Protein AF-A0A535PER2-F1 (afdb_monomer_lite)

Foldseek 3Di:
DQDDDDPQCLFQRPRHWQFWQDWADDDDDDPPDDDDIDTDGDWAWAFELLFIFIKQWAEKLDPVCCLQNSYHHDVVLLVPPQALNQPHDVDQEWAKEFECDFDEDLPDPFDAHDVRLVPQQPSVHGNYPVPVSNVVSSVSVSHRRIYTHADCDPPDPVRVVRDHLKYFYWYKYFDPVCVVVVVRGHDRYPQVVLQCLVVPLVGIAHPPSHRTGGDSMITRMGTPTGDDDDNDHHPDDHDPPSDVVDD

Secondary structure (DSSP, 8-state):
---S-S---TTT-SSS-TTEEEEEPPPPPPTT--PPPEEEE--EEEEETTEEEEEEEEEESSHHHHHHTT-EE-TTGGGSS-TT-TT-TT---EEEEEESS-B--TT-TTB-SHHHHHHHS-TTS---TT-HHHHHHHHTT-S---EES----SS-TTHHHH--SEEEEEEEEE-HHHHHTT--PPP--HHHHHHHHHH-TTTEESGGGPPSEEEEEEEEEEEEEESSS---S-SSPPPTT-SSS--

Radius of gyration: 18.85 Å; chains: 1; bounding box: 46×44×58 Å

pLDDT: mean 90.07, std 9.08, range [38.28, 98.56]

Structure (mmCIF, N/CA/C/O backbone):
data_AF-A0A535PER2-F1
#
_entry.id   AF-A0A535PER2-F1
#
loop_
_atom_site.group_PDB
_atom_site.id
_atom_site.type_symbol
_atom_site.label_atom_id
_atom_site.label_alt_id
_atom_site.label_comp_id
_atom_site.label_asym_id
_atom_site.label_entity_id
_atom_site.label_seq_id
_atom_site.pdbx_PDB_ins_code
_atom_site.Cartn_x
_atom_site.Cartn_y
_atom_site.Cartn_z
_atom_site.occupancy
_atom_site.B_iso_or_equiv
_atom_site.auth_seq_id
_atom_site.auth_comp_id
_atom_site.auth_asym_id
_atom_site.auth_atom_id
_atom_site.pdbx_PDB_model_num
ATOM 1 N N . MET A 1 1 ? 22.269 1.961 -6.326 1.00 39.50 1 MET A N 1
ATOM 2 C CA . MET A 1 1 ? 22.436 2.527 -7.684 1.00 39.50 1 MET A CA 1
ATOM 3 C C . MET A 1 1 ? 23.187 1.499 -8.520 1.00 39.50 1 MET A C 1
ATOM 5 O O . MET A 1 1 ? 24.390 1.364 -8.340 1.00 39.50 1 MET A O 1
ATOM 9 N N . ALA A 1 2 ? 22.483 0.708 -9.334 1.00 38.28 2 ALA A N 1
ATOM 10 C CA . ALA A 1 2 ? 23.099 -0.288 -10.211 1.00 38.28 2 ALA A CA 1
ATOM 11 C C . ALA A 1 2 ? 23.784 0.428 -11.384 1.00 38.28 2 ALA A C 1
ATOM 13 O O . ALA A 1 2 ? 23.147 1.208 -12.085 1.00 38.28 2 ALA A O 1
ATOM 14 N N . THR A 1 3 ? 25.086 0.215 -11.565 1.00 40.84 3 THR A N 1
ATOM 15 C CA . THR A 1 3 ? 25.921 0.984 -12.504 1.00 40.84 3 THR A CA 1
ATOM 16 C C . THR A 1 3 ? 26.233 0.264 -13.826 1.00 40.84 3 THR A C 1
ATOM 18 O O . THR A 1 3 ? 27.069 0.773 -14.561 1.00 40.84 3 THR A O 1
ATOM 21 N N . GLY A 1 4 ? 25.580 -0.869 -14.147 1.00 49.84 4 GLY A N 1
ATOM 22 C CA . GLY A 1 4 ? 25.902 -1.731 -15.316 1.00 49.84 4 GLY A CA 1
ATOM 23 C C . GLY A 1 4 ? 27.304 -2.363 -15.192 1.00 49.84 4 GLY A C 1
ATOM 24 O O . GLY A 1 4 ? 28.194 -1.784 -14.582 1.00 49.84 4 GLY A O 1
ATOM 25 N N . ASP A 1 5 ? 27.643 -3.586 -15.593 1.00 56.28 5 ASP A N 1
ATOM 26 C CA . ASP A 1 5 ? 27.047 -4.651 -16.405 1.00 56.28 5 ASP A CA 1
ATOM 27 C C . ASP A 1 5 ? 27.169 -5.993 -15.639 1.00 56.28 5 ASP A C 1
ATOM 29 O O . ASP A 1 5 ? 27.701 -6.987 -16.136 1.00 56.28 5 ASP A O 1
ATOM 33 N N . GLY A 1 6 ? 26.821 -6.003 -14.349 1.00 60.50 6 GLY A N 1
ATOM 34 C CA . GLY A 1 6 ? 26.967 -7.191 -13.499 1.00 60.50 6 GLY A CA 1
ATOM 35 C C . GLY A 1 6 ? 25.847 -8.205 -13.733 1.00 60.50 6 GLY A C 1
ATOM 36 O O . GLY A 1 6 ? 24.804 -7.833 -14.274 1.00 60.50 6 GLY A O 1
ATOM 37 N N . PRO A 1 7 ? 25.988 -9.470 -13.292 1.00 79.25 7 PRO A N 1
ATOM 38 C CA . PRO A 1 7 ? 24.803 -10.302 -13.158 1.00 79.25 7 PRO A CA 1
ATOM 39 C C . PRO A 1 7 ? 23.844 -9.578 -12.202 1.00 79.25 7 PRO A C 1
ATOM 41 O O . PRO A 1 7 ? 24.166 -9.344 -11.034 1.00 79.25 7 PRO A O 1
ATOM 44 N N . PHE A 1 8 ? 22.709 -9.138 -12.741 1.00 86.38 8 PHE A N 1
ATOM 45 C CA . PHE A 1 8 ? 21.638 -8.551 -11.954 1.00 86.38 8 PHE A CA 1
ATOM 46 C C . PHE A 1 8 ? 21.094 -9.625 -11.021 1.00 86.38 8 PHE A C 1
ATOM 48 O O . PHE A 1 8 ? 20.662 -10.689 -11.471 1.00 86.38 8 PHE A O 1
ATOM 55 N N . ASP A 1 9 ? 21.137 -9.357 -9.724 1.00 88.00 9 ASP A N 1
ATOM 56 C CA . ASP A 1 9 ? 20.624 -10.268 -8.719 1.00 88.00 9 ASP A CA 1
ATOM 57 C C . ASP A 1 9 ? 19.136 -10.010 -8.487 1.00 88.00 9 ASP A C 1
ATOM 59 O O . ASP A 1 9 ? 18.739 -9.364 -7.529 1.00 88.00 9 ASP A O 1
ATOM 63 N N . ILE A 1 10 ? 18.313 -10.553 -9.377 1.00 88.56 10 ILE A N 1
ATOM 64 C CA . ILE A 1 10 ? 16.843 -10.532 -9.282 1.00 88.56 10 ILE A CA 1
ATOM 65 C C . ILE A 1 10 ? 16.284 -11.620 -8.348 1.00 88.56 10 ILE A C 1
ATOM 67 O O . ILE A 1 10 ? 15.075 -11.852 -8.319 1.00 88.56 10 ILE A O 1
ATOM 71 N N . THR A 1 11 ? 17.161 -12.367 -7.663 1.00 88.12 11 THR A N 1
ATOM 72 C CA . THR A 1 11 ? 16.748 -13.431 -6.738 1.00 88.12 11 THR A CA 1
ATOM 73 C C . THR A 1 11 ? 16.797 -12.947 -5.305 1.00 88.12 11 THR A C 1
ATOM 75 O O . THR A 1 11 ? 15.800 -13.102 -4.622 1.00 88.12 11 THR A O 1
ATOM 78 N N . THR A 1 12 ? 17.921 -12.370 -4.874 1.00 87.69 12 THR A N 1
ATOM 79 C CA . THR A 1 12 ? 18.107 -11.859 -3.506 1.00 87.69 12 THR A CA 1
ATOM 80 C C . THR A 1 12 ? 18.232 -10.335 -3.443 1.00 87.69 12 THR A C 1
ATOM 82 O O . THR A 1 12 ? 18.556 -9.785 -2.394 1.00 87.69 12 THR A O 1
ATOM 85 N N . HIS A 1 13 ? 18.013 -9.655 -4.576 1.00 87.44 13 HIS A N 1
ATOM 86 C CA . HIS A 1 13 ? 17.954 -8.193 -4.720 1.00 87.44 13 HIS A CA 1
ATOM 87 C C . HIS A 1 13 ? 19.152 -7.440 -4.133 1.00 87.44 13 HIS A C 1
ATOM 89 O O . HIS A 1 13 ? 19.055 -6.272 -3.771 1.00 87.44 13 HIS A O 1
ATOM 95 N N . THR A 1 14 ? 20.338 -8.055 -4.100 1.00 86.50 14 THR A N 1
ATOM 96 C CA . THR A 1 14 ? 21.531 -7.416 -3.513 1.00 86.50 14 THR A CA 1
ATOM 97 C C . THR A 1 14 ? 22.002 -6.187 -4.292 1.00 86.50 14 THR A C 1
ATOM 99 O O . THR A 1 14 ? 22.686 -5.321 -3.738 1.00 86.50 14 THR A O 1
ATOM 102 N N . ASN A 1 15 ? 21.668 -6.102 -5.584 1.00 85.88 15 ASN A N 1
ATOM 103 C CA . ASN A 1 15 ? 22.060 -5.000 -6.463 1.00 85.88 15 ASN A CA 1
ATOM 104 C C . ASN A 1 15 ? 20.950 -4.518 -7.421 1.00 85.88 15 ASN A C 1
ATOM 106 O O . ASN A 1 15 ? 21.232 -3.706 -8.306 1.00 85.88 15 ASN A O 1
ATOM 110 N N . THR A 1 16 ? 19.708 -4.965 -7.238 1.00 88.75 16 THR A N 1
ATOM 111 C CA . THR A 1 16 ? 18.518 -4.520 -7.987 1.00 88.75 16 THR A CA 1
ATOM 112 C C . THR A 1 16 ? 17.462 -3.983 -7.023 1.00 88.75 16 THR A C 1
ATOM 114 O O . THR A 1 16 ? 17.573 -4.192 -5.824 1.00 88.75 16 THR A O 1
ATOM 117 N N . GLY A 1 17 ? 16.433 -3.295 -7.524 1.00 88.94 17 GLY A N 1
ATOM 118 C CA . GLY A 1 17 ? 15.300 -2.915 -6.673 1.00 88.94 17 GLY A CA 1
ATOM 119 C C . GLY A 1 17 ? 14.525 -4.145 -6.191 1.00 88.94 17 GLY A C 1
ATOM 120 O O . GLY A 1 17 ? 14.387 -5.110 -6.941 1.00 88.94 17 GLY A O 1
ATOM 121 N N . ASP A 1 18 ? 13.982 -4.086 -4.979 1.00 89.00 18 ASP A N 1
ATOM 122 C CA . ASP A 1 18 ? 13.384 -5.229 -4.261 1.00 89.00 18 ASP A CA 1
ATOM 123 C C . ASP A 1 18 ? 12.097 -5.788 -4.902 1.00 89.00 18 ASP A C 1
ATOM 125 O O . ASP A 1 18 ? 11.648 -6.889 -4.585 1.00 89.00 18 ASP A O 1
ATOM 129 N N . ARG A 1 19 ? 11.498 -5.043 -5.841 1.00 91.25 19 ARG A N 1
ATOM 130 C CA . ARG A 1 19 ? 10.337 -5.483 -6.638 1.00 91.25 19 ARG A CA 1
ATOM 131 C C . ARG A 1 19 ? 10.682 -5.902 -8.061 1.00 91.25 19 ARG A C 1
ATOM 133 O O . ARG A 1 19 ? 9.772 -6.201 -8.835 1.00 91.25 19 ARG A O 1
ATOM 140 N N . VAL A 1 20 ? 11.958 -5.893 -8.437 1.00 92.44 20 VAL A N 1
ATOM 141 C CA . VAL A 1 20 ? 12.391 -6.279 -9.782 1.00 92.44 20 VAL A CA 1
ATOM 142 C C . VAL A 1 20 ? 12.450 -7.800 -9.872 1.00 92.44 20 VAL A C 1
ATOM 144 O O . VAL A 1 20 ? 13.245 -8.443 -9.193 1.00 92.44 20 VAL A O 1
ATOM 147 N N . LEU A 1 21 ? 11.622 -8.374 -10.742 1.00 92.81 21 LEU A N 1
ATOM 148 C CA . LEU A 1 21 ? 11.586 -9.815 -11.006 1.00 92.81 21 LEU A CA 1
ATOM 149 C C . LEU A 1 21 ? 12.450 -10.219 -12.207 1.00 92.81 21 LEU A C 1
ATOM 151 O O . LEU A 1 21 ? 12.742 -11.399 -12.378 1.00 92.81 21 LEU A O 1
ATOM 155 N N . GLY A 1 22 ? 12.830 -9.257 -13.050 1.00 92.56 22 GLY A N 1
ATOM 156 C CA . GLY A 1 22 ? 13.518 -9.490 -14.316 1.00 92.56 22 GLY A CA 1
ATOM 157 C C . GLY A 1 22 ? 14.020 -8.189 -14.934 1.00 92.56 22 GLY A C 1
ATOM 158 O O . GLY A 1 22 ? 13.382 -7.145 -14.798 1.00 92.56 22 GLY A O 1
ATOM 159 N N . ILE A 1 23 ? 15.170 -8.247 -15.608 1.00 91.81 23 ILE A N 1
ATOM 160 C CA . ILE A 1 23 ? 15.762 -7.121 -16.339 1.00 91.81 23 ILE A CA 1
ATOM 161 C C . ILE A 1 23 ? 16.143 -7.603 -17.735 1.00 91.81 23 ILE A C 1
ATOM 163 O O . ILE A 1 23 ? 16.909 -8.555 -17.886 1.00 91.81 23 ILE A O 1
ATOM 167 N N . HIS A 1 24 ? 15.630 -6.916 -18.752 1.00 91.00 24 HIS A N 1
ATOM 168 C CA . HIS A 1 24 ? 15.760 -7.293 -20.154 1.00 91.00 24 HIS A CA 1
ATOM 169 C C . HIS A 1 24 ? 16.422 -6.153 -20.910 1.00 91.00 24 HIS A C 1
ATOM 171 O O . HIS A 1 24 ? 15.778 -5.168 -21.268 1.00 91.00 24 HIS A O 1
ATOM 177 N N . ILE A 1 25 ? 17.732 -6.272 -21.117 1.00 88.56 25 ILE A N 1
ATOM 178 C CA . ILE A 1 25 ? 18.529 -5.245 -21.787 1.00 88.56 25 ILE A CA 1
ATOM 179 C C . ILE A 1 25 ? 18.514 -5.485 -23.293 1.00 88.56 25 ILE A C 1
ATOM 181 O O . ILE A 1 25 ? 18.879 -6.562 -23.771 1.00 88.56 25 ILE A O 1
ATOM 185 N N . ALA A 1 26 ? 18.097 -4.468 -24.041 1.00 90.19 26 ALA A N 1
ATOM 186 C CA . ALA A 1 26 ? 18.156 -4.486 -25.490 1.00 90.19 26 ALA A CA 1
ATOM 187 C C . ALA A 1 26 ? 19.605 -4.606 -25.992 1.00 90.19 26 ALA A C 1
ATOM 189 O O . ALA A 1 26 ? 20.532 -4.067 -25.380 1.00 90.19 26 ALA A O 1
ATOM 190 N N . PRO A 1 27 ? 19.824 -5.258 -27.146 1.00 89.94 27 PRO A N 1
ATOM 191 C CA . PRO A 1 27 ? 21.125 -5.225 -27.796 1.00 89.94 27 PRO A CA 1
ATOM 192 C C . PRO A 1 27 ? 21.460 -3.798 -28.275 1.00 89.94 27 PRO A C 1
ATOM 194 O O . PRO A 1 27 ? 20.585 -2.925 -28.309 1.00 89.94 27 PRO A O 1
ATOM 197 N N . PRO A 1 28 ? 22.715 -3.544 -28.698 1.00 92.44 28 PRO A N 1
ATOM 198 C CA . PRO A 1 28 ? 23.105 -2.260 -29.267 1.00 92.44 28 PRO A CA 1
ATOM 199 C C . PRO A 1 28 ? 22.132 -1.795 -30.354 1.00 92.44 28 PRO A C 1
ATOM 201 O O . PRO A 1 28 ? 21.802 -2.542 -31.278 1.00 92.44 28 PRO A O 1
ATOM 204 N N . SER A 1 29 ? 21.669 -0.552 -30.235 1.00 95.25 29 SER A N 1
ATOM 205 C CA . SER A 1 29 ? 20.681 -0.008 -31.163 1.00 95.25 29 SER A CA 1
ATOM 206 C C . SER A 1 29 ? 21.317 0.353 -32.514 1.00 95.25 29 SER A C 1
ATOM 208 O O . SER A 1 29 ? 22.442 0.864 -32.544 1.00 95.25 29 SER A O 1
ATOM 210 N N . PRO A 1 30 ? 20.620 0.131 -33.645 1.00 94.94 30 PRO A N 1
ATOM 211 C CA . PRO A 1 30 ? 21.053 0.647 -34.941 1.00 94.94 30 PRO A CA 1
ATOM 212 C C . PRO A 1 30 ? 21.162 2.184 -34.942 1.00 94.94 30 PRO A C 1
ATOM 214 O O . PRO A 1 30 ? 20.452 2.850 -34.185 1.00 94.94 30 PRO A O 1
ATOM 217 N N . PRO A 1 31 ? 21.986 2.785 -35.823 1.00 95.88 31 PRO A N 1
ATOM 218 C CA . PRO A 1 31 ? 22.075 4.239 -35.939 1.00 95.88 31 PRO A CA 1
ATOM 219 C C . PRO A 1 31 ? 20.706 4.896 -36.173 1.00 95.88 31 PRO A C 1
ATOM 221 O O . PRO A 1 31 ? 19.979 4.525 -37.094 1.00 95.88 31 PRO A O 1
ATOM 224 N N . GLY A 1 32 ? 20.371 5.890 -35.346 1.00 94.38 32 GLY A N 1
ATOM 225 C CA . GLY A 1 32 ? 19.107 6.631 -35.429 1.00 94.38 32 GLY A CA 1
ATOM 226 C C . GLY A 1 32 ? 17.886 5.911 -34.842 1.00 94.38 32 GLY A C 1
ATOM 227 O O . GLY A 1 32 ? 16.772 6.390 -35.036 1.00 94.38 32 GLY A O 1
ATOM 228 N N . GLN A 1 33 ? 18.073 4.786 -34.146 1.00 94.44 33 GLN A N 1
ATOM 229 C CA . GLN A 1 33 ? 17.009 4.037 -33.472 1.00 94.44 33 GLN A CA 1
ATOM 230 C C . GLN A 1 33 ? 17.355 3.816 -31.995 1.00 94.44 33 GLN A C 1
ATOM 232 O O . GLN A 1 33 ? 18.527 3.831 -31.621 1.00 94.44 33 GLN A O 1
ATOM 237 N N . PHE A 1 34 ? 16.331 3.566 -31.180 1.00 91.62 34 PHE A N 1
ATOM 238 C CA . PHE A 1 34 ? 16.468 3.036 -29.826 1.00 91.62 34 PHE A CA 1
ATOM 239 C C . PHE A 1 34 ? 15.725 1.702 -29.761 1.00 91.62 34 PHE A C 1
ATOM 241 O O . PHE A 1 34 ? 14.557 1.620 -30.137 1.00 91.62 34 PHE A O 1
ATOM 248 N N . LEU A 1 35 ? 16.422 0.648 -29.344 1.00 94.00 35 LEU A N 1
ATOM 249 C CA . LEU A 1 35 ? 15.804 -0.610 -28.945 1.00 94.00 35 LEU A CA 1
ATOM 250 C C . LEU A 1 35 ? 15.499 -0.540 -27.450 1.00 94.00 35 LEU A C 1
ATOM 252 O O . LEU A 1 35 ? 16.346 -0.130 -26.656 1.00 94.00 35 LEU A O 1
ATOM 256 N N . GLU A 1 36 ? 14.290 -0.944 -27.080 1.00 92.12 36 GLU A N 1
ATOM 257 C CA . GLU A 1 36 ? 13.794 -0.783 -25.716 1.00 92.12 36 GLU A CA 1
ATOM 258 C C . GLU A 1 36 ? 14.297 -1.890 -24.792 1.00 92.12 36 GLU A C 1
ATOM 260 O O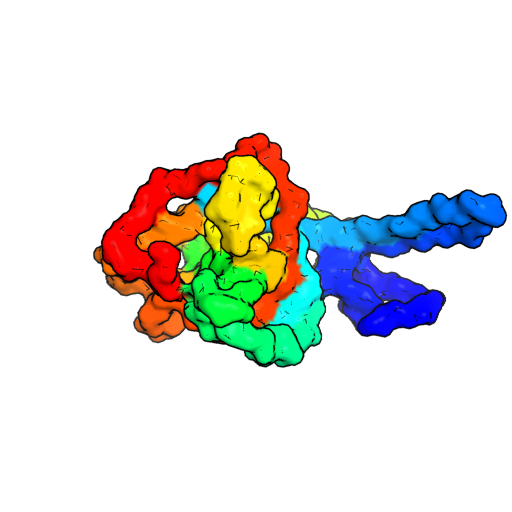 . GLU A 1 36 ? 14.189 -3.081 -25.095 1.00 92.12 36 GLU A O 1
ATOM 265 N N . SER A 1 37 ? 14.809 -1.481 -23.636 1.00 92.12 37 SER A N 1
ATOM 266 C CA . SER A 1 37 ? 15.019 -2.369 -22.493 1.00 92.12 37 SER A CA 1
ATOM 267 C C . SER A 1 37 ? 13.809 -2.283 -21.570 1.00 92.12 37 SER A C 1
ATOM 269 O O . SER A 1 37 ? 13.160 -1.242 -21.496 1.00 92.12 37 SER A O 1
ATOM 271 N N . TRP A 1 38 ? 13.504 -3.353 -20.847 1.00 92.62 38 TRP A N 1
ATOM 272 C CA . TRP A 1 38 ? 12.340 -3.390 -19.964 1.00 92.62 38 TRP A CA 1
ATOM 273 C C . TRP A 1 38 ? 12.608 -4.222 -18.710 1.00 92.62 38 TRP A C 1
ATOM 275 O O . TRP A 1 38 ? 13.606 -4.939 -18.615 1.00 92.62 38 TRP A O 1
ATOM 285 N N . VAL A 1 39 ? 11.729 -4.085 -17.720 1.00 93.31 39 VAL A N 1
ATOM 286 C CA . VAL A 1 39 ? 11.827 -4.772 -16.429 1.00 93.31 39 VAL A CA 1
ATOM 287 C C . VAL A 1 39 ? 10.501 -5.431 -16.074 1.00 93.31 39 VAL A C 1
ATOM 289 O O . VAL A 1 39 ? 9.437 -4.879 -16.355 1.00 93.31 39 VAL A O 1
ATOM 292 N N . ASP A 1 40 ? 10.575 -6.594 -15.434 1.00 93.56 40 ASP A N 1
ATOM 293 C CA . ASP A 1 40 ? 9.432 -7.213 -14.767 1.00 93.56 40 ASP A CA 1
ATOM 294 C C . ASP A 1 40 ? 9.332 -6.653 -13.348 1.00 93.56 40 ASP A C 1
ATOM 296 O O . ASP A 1 40 ? 10.304 -6.700 -12.590 1.00 93.56 40 ASP A O 1
ATOM 300 N N . LEU A 1 41 ? 8.160 -6.140 -12.974 1.00 93.38 41 LEU A N 1
ATOM 301 C CA . LEU A 1 41 ? 7.918 -5.549 -11.659 1.00 93.38 41 LEU A CA 1
ATOM 302 C C . LEU A 1 41 ? 6.811 -6.294 -10.917 1.00 93.38 41 LEU A C 1
ATOM 304 O O . LEU A 1 41 ? 5.742 -6.565 -11.467 1.00 93.38 41 LEU A O 1
ATOM 308 N N . LEU A 1 42 ? 7.052 -6.570 -9.638 1.00 92.25 42 LEU A N 1
ATOM 309 C CA . LEU A 1 42 ? 6.044 -7.090 -8.728 1.00 92.25 42 LEU A CA 1
ATOM 310 C C . LEU A 1 42 ? 5.172 -5.948 -8.197 1.00 92.25 42 LEU A C 1
ATOM 312 O O . LEU A 1 42 ? 5.583 -5.208 -7.304 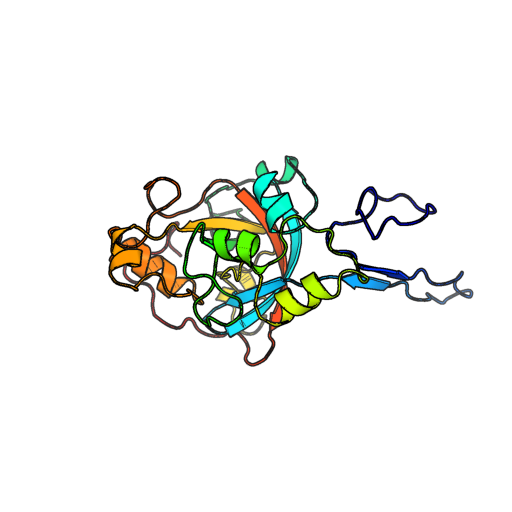1.00 92.25 42 LEU A O 1
ATOM 316 N N . LEU A 1 43 ? 3.955 -5.823 -8.721 1.00 93.25 43 LEU A N 1
ATOM 317 C CA . LEU A 1 43 ? 2.990 -4.821 -8.265 1.00 93.25 43 LEU A CA 1
ATOM 318 C C . LEU A 1 43 ? 2.347 -5.197 -6.924 1.00 93.25 43 LEU A C 1
ATOM 320 O O . LEU A 1 43 ? 2.286 -6.370 -6.551 1.00 93.25 43 LEU A O 1
ATOM 324 N N . VAL A 1 44 ? 1.842 -4.180 -6.234 1.00 93.06 44 VAL A N 1
ATOM 325 C CA . VAL A 1 44 ? 1.089 -4.268 -4.978 1.00 93.06 44 VAL A CA 1
ATOM 326 C C . VAL A 1 44 ? -0.385 -4.049 -5.261 1.00 93.06 44 VAL A C 1
ATOM 328 O O . VAL A 1 44 ? -0.739 -3.288 -6.167 1.00 93.06 44 VAL A O 1
ATOM 331 N N . LYS A 1 45 ? -1.248 -4.690 -4.477 1.00 93.44 45 LYS A N 1
ATOM 332 C CA . LYS A 1 45 ? -2.691 -4.432 -4.511 1.00 93.44 45 LYS A CA 1
ATOM 333 C C . LYS A 1 45 ? -3.103 -3.545 -3.348 1.00 93.44 45 LYS A C 1
ATOM 335 O O . LYS A 1 45 ? -2.668 -3.754 -2.218 1.00 93.44 45 LYS A O 1
ATOM 340 N N . GLY A 1 46 ? -4.000 -2.612 -3.624 1.00 95.12 46 GLY A N 1
ATOM 341 C CA . GLY A 1 46 ? -4.586 -1.735 -2.621 1.00 95.12 46 GLY A CA 1
ATOM 342 C C . GLY A 1 46 ? -5.988 -1.302 -3.006 1.00 95.12 46 GLY A C 1
ATOM 343 O O . GLY A 1 46 ? -6.593 -1.846 -3.937 1.00 95.12 46 GLY A O 1
ATOM 344 N N . PHE A 1 47 ? -6.479 -0.304 -2.288 1.00 96.75 47 PHE A N 1
ATOM 345 C CA . PHE A 1 47 ? -7.779 0.300 -2.526 1.00 96.75 47 PHE A CA 1
ATOM 346 C C . PHE A 1 47 ? -7.684 1.817 -2.559 1.00 96.75 47 PHE A C 1
ATOM 348 O O . PHE A 1 47 ? -6.837 2.405 -1.896 1.00 96.75 47 PHE A O 1
ATOM 355 N N . ASP A 1 48 ? -8.594 2.431 -3.292 1.00 95.56 48 ASP A N 1
ATOM 356 C CA . ASP A 1 48 ? -8.851 3.865 -3.269 1.00 95.56 48 ASP A CA 1
ATOM 357 C C . ASP A 1 48 ? -10.343 4.063 -3.520 1.00 95.56 48 ASP A C 1
ATOM 359 O O . ASP A 1 48 ? -10.892 3.430 -4.423 1.00 95.56 48 ASP A O 1
ATOM 363 N N . ALA A 1 49 ? -11.004 4.885 -2.707 1.00 94.31 49 ALA A N 1
ATOM 364 C CA . ALA A 1 49 ? -12.426 5.191 -2.843 1.00 94.31 49 ALA A CA 1
ATOM 365 C C . ALA A 1 49 ? -13.324 3.938 -3.006 1.00 94.31 49 ALA A C 1
ATOM 367 O O . ALA A 1 49 ? -14.270 3.908 -3.795 1.00 94.31 49 ALA A O 1
ATOM 368 N N . GLY A 1 50 ? -12.981 2.846 -2.313 1.00 95.56 50 GLY A N 1
ATOM 369 C CA . GLY A 1 50 ? -13.656 1.549 -2.403 1.00 95.56 50 GLY A CA 1
ATOM 370 C C . GLY A 1 50 ? -13.273 0.669 -3.599 1.00 95.56 50 GLY A C 1
ATOM 371 O O . GLY A 1 50 ? -13.692 -0.488 -3.650 1.00 95.56 50 GLY A O 1
ATOM 372 N N . GLN A 1 51 ? -12.469 1.170 -4.534 1.00 96.50 51 GLN A N 1
ATOM 373 C CA . GLN A 1 51 ? -12.110 0.501 -5.782 1.00 96.50 51 GLN A CA 1
ATOM 374 C C . GLN A 1 51 ? -10.717 -0.151 -5.717 1.00 96.50 51 GLN A C 1
ATOM 376 O O . GLN A 1 51 ? -9.796 0.410 -5.119 1.00 96.50 51 GLN A O 1
ATOM 381 N N . PRO A 1 52 ? -10.523 -1.334 -6.330 1.00 95.56 52 PRO A N 1
ATOM 382 C CA . PRO A 1 52 ? -9.245 -2.040 -6.319 1.00 95.56 52 PRO A CA 1
ATOM 383 C C . PRO A 1 52 ? -8.223 -1.419 -7.283 1.00 95.56 52 PRO A C 1
ATOM 385 O O . PRO A 1 52 ? -8.433 -1.365 -8.503 1.00 95.56 52 PRO A O 1
ATOM 388 N N . ILE A 1 53 ? -7.060 -1.059 -6.739 1.00 95.69 53 ILE A N 1
ATOM 389 C CA . ILE A 1 53 ? -5.943 -0.457 -7.475 1.00 95.69 53 ILE A CA 1
ATOM 390 C C . ILE A 1 53 ? -4.679 -1.323 -7.443 1.00 95.69 53 ILE A C 1
ATOM 392 O O . ILE A 1 53 ? -4.503 -2.203 -6.595 1.00 95.69 53 ILE A O 1
ATOM 396 N N . LEU A 1 54 ? -3.786 -1.044 -8.389 1.00 95.50 54 LEU A N 1
ATOM 397 C CA . LEU A 1 54 ? -2.427 -1.559 -8.463 1.00 95.50 54 LEU A CA 1
ATOM 398 C C . LEU A 1 54 ? -1.451 -0.405 -8.281 1.00 95.50 54 LEU A C 1
ATOM 400 O O . LEU A 1 54 ? -1.585 0.629 -8.938 1.00 95.50 54 LEU A O 1
ATOM 404 N N . TYR A 1 55 ? -0.441 -0.600 -7.446 1.00 95.19 55 TYR A N 1
ATOM 405 C CA . TYR A 1 55 ? 0.608 0.387 -7.210 1.00 95.19 55 TYR A CA 1
ATOM 406 C C . TYR A 1 55 ? 1.987 -0.273 -7.126 1.00 95.19 55 TYR A C 1
ATOM 408 O O . TYR A 1 55 ? 2.111 -1.499 -7.092 1.00 95.19 55 TYR A O 1
ATOM 416 N N . LEU A 1 56 ? 3.038 0.543 -7.144 1.00 94.75 56 LEU A N 1
ATOM 417 C CA . LEU A 1 56 ? 4.428 0.103 -7.079 1.00 94.75 56 LEU A CA 1
ATOM 418 C C . LEU A 1 56 ? 5.162 0.852 -5.969 1.00 94.75 56 LEU A C 1
ATOM 420 O O . LEU A 1 56 ? 5.383 2.049 -6.113 1.00 94.75 56 LEU A O 1
ATOM 424 N N . SER A 1 57 ? 5.594 0.144 -4.923 1.00 94.00 57 SER A N 1
ATOM 425 C CA . SER A 1 57 ? 6.444 0.695 -3.855 1.00 94.00 57 SER A CA 1
ATOM 426 C C . SER A 1 57 ? 7.920 0.598 -4.231 1.00 94.00 57 SER A C 1
ATOM 428 O O . SER A 1 57 ? 8.461 -0.502 -4.325 1.00 94.00 57 SER A O 1
ATOM 430 N N . THR A 1 58 ? 8.583 1.727 -4.466 1.00 93.94 58 THR A N 1
ATOM 431 C CA . THR A 1 58 ? 9.990 1.734 -4.898 1.00 93.94 58 THR A CA 1
ATOM 432 C C . THR A 1 58 ? 10.945 1.978 -3.745 1.00 93.94 58 THR A C 1
ATOM 434 O O . THR A 1 58 ? 11.944 1.272 -3.624 1.00 93.94 58 THR A O 1
ATOM 437 N N . ASP A 1 59 ? 10.618 2.930 -2.872 1.00 94.38 59 ASP A N 1
ATOM 438 C CA . ASP A 1 59 ? 11.500 3.396 -1.805 1.00 94.38 59 ASP A CA 1
ATOM 439 C C . ASP A 1 59 ? 10.711 3.640 -0.517 1.00 94.38 59 ASP A C 1
ATOM 441 O O . ASP A 1 59 ? 9.571 4.101 -0.567 1.00 94.38 59 ASP A O 1
ATOM 445 N N . ALA A 1 60 ? 11.334 3.416 0.638 1.00 95.31 60 ALA A N 1
ATOM 446 C CA . ALA A 1 60 ? 10.764 3.807 1.925 1.00 95.31 60 ALA A CA 1
ATOM 447 C C . ALA A 1 60 ? 11.817 4.415 2.858 1.00 95.31 60 ALA A C 1
ATOM 449 O O . ALA A 1 60 ? 12.991 4.037 2.862 1.00 95.31 60 ALA A O 1
ATOM 450 N N . GLY A 1 61 ? 11.381 5.380 3.667 1.00 94.50 61 GLY A N 1
ATOM 451 C CA . GLY A 1 61 ? 12.221 6.094 4.629 1.00 94.50 61 GLY A CA 1
ATOM 452 C C . GLY A 1 61 ? 12.512 5.321 5.913 1.00 94.50 61 GLY A C 1
ATOM 453 O O . GLY A 1 61 ? 13.421 5.694 6.654 1.00 94.50 61 GLY A O 1
ATOM 454 N N . ASP A 1 62 ? 11.761 4.251 6.166 1.00 94.62 62 ASP A N 1
ATOM 455 C CA . ASP A 1 62 ? 11.795 3.457 7.392 1.00 94.62 62 ASP A CA 1
ATOM 456 C C . ASP A 1 62 ? 12.170 1.993 7.087 1.00 94.62 62 ASP A C 1
ATOM 458 O O . ASP A 1 62 ? 11.691 1.437 6.092 1.00 94.62 62 ASP A O 1
ATOM 462 N N . PRO A 1 63 ? 13.026 1.344 7.900 1.00 92.94 63 PRO A N 1
ATOM 463 C CA . PRO A 1 63 ? 13.467 -0.023 7.637 1.00 92.94 63 PRO A CA 1
ATOM 464 C C . PRO A 1 63 ? 12.338 -1.058 7.726 1.00 92.94 63 PRO A C 1
ATOM 466 O O . PRO A 1 63 ? 12.350 -2.019 6.961 1.00 92.94 63 PRO A O 1
ATOM 469 N N . LEU A 1 64 ? 11.359 -0.886 8.622 1.00 89.75 64 LEU A N 1
ATOM 470 C CA . LEU A 1 64 ? 10.227 -1.807 8.716 1.00 89.75 64 LEU A CA 1
ATOM 471 C C . LEU A 1 64 ? 9.330 -1.658 7.488 1.00 89.75 64 LEU A C 1
ATOM 473 O O . LEU A 1 64 ? 8.996 -2.661 6.859 1.00 89.75 64 LEU A O 1
ATOM 477 N N . ALA A 1 65 ? 8.991 -0.423 7.118 1.00 91.12 65 ALA A N 1
ATOM 478 C CA . ALA A 1 65 ? 8.233 -0.163 5.898 1.00 91.12 65 ALA A CA 1
ATOM 479 C C . ALA A 1 65 ? 8.952 -0.722 4.665 1.00 91.12 65 ALA A C 1
ATOM 481 O O . ALA A 1 65 ? 8.317 -1.376 3.849 1.00 91.12 65 ALA A O 1
ATOM 482 N N . SER A 1 66 ? 10.278 -0.573 4.590 1.00 92.06 66 SER A N 1
ATOM 483 C CA . SER A 1 66 ? 11.090 -1.106 3.486 1.00 92.06 66 SER A CA 1
ATOM 484 C C . SER A 1 66 ? 10.950 -2.619 3.324 1.00 92.06 66 SER A C 1
ATOM 486 O O . SER A 1 66 ? 10.806 -3.114 2.210 1.00 92.06 66 SER A O 1
ATOM 488 N N . VAL A 1 67 ? 10.927 -3.360 4.434 1.00 89.69 67 VAL A N 1
ATOM 489 C CA . VAL A 1 67 ? 10.720 -4.815 4.409 1.00 89.69 67 VAL A CA 1
ATOM 490 C C . VAL A 1 67 ? 9.288 -5.164 3.999 1.00 89.69 67 VAL A C 1
ATOM 492 O O . VAL A 1 67 ? 9.084 -5.994 3.115 1.00 89.69 67 VAL A O 1
ATOM 495 N N . LEU A 1 68 ? 8.286 -4.535 4.621 1.00 89.88 68 LEU A N 1
ATOM 496 C CA . LEU A 1 68 ? 6.876 -4.876 4.395 1.00 89.88 68 LEU A CA 1
ATOM 497 C C . LEU A 1 68 ? 6.409 -4.509 2.979 1.00 89.88 68 LEU A C 1
ATOM 499 O O . LEU A 1 68 ? 5.715 -5.291 2.330 1.00 89.88 68 LEU A O 1
ATOM 503 N N . GLU A 1 69 ? 6.838 -3.351 2.484 1.00 90.50 69 GLU A N 1
ATOM 504 C CA . GLU A 1 69 ? 6.553 -2.859 1.138 1.00 90.50 69 GLU A CA 1
ATOM 505 C C . GLU A 1 69 ? 7.501 -3.440 0.085 1.00 90.50 69 GLU A C 1
ATOM 507 O O . GLU A 1 69 ? 7.323 -3.131 -1.093 1.00 90.50 69 GLU A O 1
ATOM 512 N N . ARG A 1 70 ? 8.481 -4.278 0.466 1.00 90.69 70 ARG A N 1
ATOM 513 C CA . ARG A 1 70 ? 9.559 -4.772 -0.412 1.00 90.69 70 ARG A CA 1
ATOM 514 C C . ARG A 1 70 ? 10.125 -3.640 -1.263 1.00 90.69 70 ARG A C 1
ATOM 516 O O . ARG A 1 70 ? 10.050 -3.680 -2.485 1.00 90.69 70 ARG A O 1
ATOM 523 N N . SER A 1 71 ? 10.587 -2.589 -0.606 1.00 92.31 71 SER A N 1
ATOM 524 C CA . SER A 1 71 ? 11.067 -1.368 -1.240 1.00 92.31 71 SER A CA 1
ATOM 525 C C . SER A 1 71 ? 12.474 -1.046 -0.769 1.00 92.31 71 SER A C 1
ATOM 527 O O . SER A 1 71 ? 12.850 -1.361 0.362 1.00 92.31 71 SER A O 1
ATOM 529 N N . THR A 1 72 ? 13.216 -0.310 -1.587 1.00 92.62 72 THR A N 1
ATOM 530 C CA . THR A 1 72 ? 14.585 0.062 -1.260 1.00 92.62 72 THR A CA 1
ATOM 531 C C . THR A 1 72 ? 14.610 1.007 -0.061 1.00 92.62 72 THR A C 1
ATOM 533 O O . THR A 1 72 ? 13.905 2.017 -0.015 1.00 92.62 72 THR A O 1
ATOM 536 N N . PHE A 1 73 ? 15.436 0.682 0.936 1.00 93.94 73 PHE A N 1
ATOM 537 C CA . PHE A 1 73 ? 15.570 1.510 2.130 1.00 93.94 73 PHE A CA 1
ATOM 538 C C . PHE A 1 73 ? 16.347 2.796 1.824 1.00 93.94 73 PHE A C 1
ATOM 540 O O . PHE A 1 73 ? 17.552 2.777 1.556 1.00 93.94 73 PHE A O 1
ATOM 547 N N . VAL A 1 74 ? 15.656 3.933 1.911 1.00 94.12 74 VAL A N 1
ATOM 548 C CA . VAL A 1 74 ? 16.188 5.269 1.628 1.00 94.12 74 VAL A CA 1
ATOM 549 C C . VAL A 1 74 ? 15.941 6.176 2.839 1.00 94.12 74 VAL A C 1
ATOM 551 O O . VAL A 1 74 ? 15.002 6.967 2.843 1.00 94.12 74 VAL A O 1
ATOM 554 N N . PRO A 1 75 ? 16.804 6.164 3.872 1.00 93.06 75 PRO A N 1
ATOM 555 C CA . PRO A 1 75 ? 16.588 6.937 5.105 1.00 93.06 75 PRO A CA 1
ATOM 556 C C . PRO A 1 75 ? 16.545 8.460 4.898 1.00 93.06 75 PRO A C 1
ATOM 558 O O . PRO A 1 75 ? 16.094 9.203 5.768 1.00 93.06 75 PRO A O 1
ATOM 561 N N . ALA A 1 76 ? 17.032 8.959 3.759 1.00 92.00 76 ALA A N 1
ATOM 562 C CA . ALA A 1 76 ? 16.878 10.364 3.391 1.00 92.00 76 ALA A CA 1
ATOM 563 C C . ALA A 1 76 ? 15.414 10.737 3.094 1.00 92.00 76 ALA A C 1
ATOM 565 O O . ALA A 1 76 ? 15.044 11.890 3.304 1.00 92.00 76 ALA A O 1
ATOM 566 N N . LEU A 1 77 ? 14.586 9.778 2.661 1.00 90.88 77 LEU A N 1
ATOM 567 C CA . LEU A 1 77 ? 13.175 9.990 2.344 1.00 90.88 77 LEU A CA 1
ATOM 568 C C . LEU A 1 77 ? 12.372 10.406 3.582 1.00 90.88 77 LEU A C 1
ATOM 570 O O . LEU A 1 77 ? 11.579 11.335 3.500 1.00 90.88 77 LEU A O 1
ATOM 574 N N . ALA A 1 78 ? 12.694 9.840 4.751 1.00 86.00 78 ALA A N 1
ATOM 575 C CA . ALA A 1 78 ? 12.100 10.219 6.039 1.00 86.00 78 ALA A CA 1
ATOM 576 C C . ALA A 1 78 ? 12.388 11.679 6.458 1.00 86.00 78 ALA A C 1
ATOM 578 O O . ALA A 1 78 ? 11.858 12.167 7.454 1.00 86.00 78 ALA A O 1
ATOM 579 N N . LYS A 1 79 ? 13.259 12.390 5.728 1.00 87.88 79 LYS A N 1
ATOM 580 C CA . LYS A 1 79 ? 13.574 13.810 5.948 1.00 87.88 79 LYS A CA 1
ATOM 581 C C . LYS A 1 79 ? 12.894 14.734 4.939 1.00 87.88 79 LYS A C 1
ATOM 583 O O . LYS A 1 79 ? 13.186 15.931 4.944 1.00 87.88 79 LYS A O 1
ATOM 588 N N . ALA A 1 80 ? 12.034 14.213 4.061 1.00 86.56 80 ALA A N 1
ATOM 589 C CA . ALA A 1 80 ? 11.231 15.054 3.184 1.00 86.56 80 ALA A CA 1
ATOM 590 C C . ALA A 1 80 ? 10.409 16.044 4.031 1.00 86.56 80 ALA A C 1
ATOM 592 O O . ALA A 1 80 ? 9.978 15.725 5.139 1.00 86.56 80 ALA A O 1
ATOM 593 N N . ALA A 1 81 ? 10.210 17.268 3.548 1.00 86.12 81 ALA A N 1
ATOM 594 C CA . ALA A 1 81 ? 9.507 18.288 4.323 1.00 86.12 81 ALA A CA 1
ATOM 595 C C . ALA A 1 81 ? 8.036 17.903 4.577 1.00 86.12 81 ALA A C 1
ATOM 597 O O . ALA A 1 81 ? 7.461 17.141 3.803 1.00 86.12 81 ALA A O 1
ATOM 598 N N . TYR A 1 82 ? 7.440 18.473 5.631 1.00 82.94 82 TYR A N 1
ATOM 599 C CA . TYR A 1 82 ? 6.007 18.366 5.959 1.00 82.94 82 TYR A CA 1
ATOM 600 C C . TYR A 1 82 ? 5.511 16.960 6.333 1.00 82.94 82 TYR A C 1
ATOM 602 O O . TYR A 1 82 ? 4.427 16.550 5.932 1.00 82.94 82 TYR A O 1
ATOM 610 N N . ASN A 1 83 ? 6.279 16.222 7.138 1.00 81.06 83 ASN A N 1
ATOM 611 C CA . ASN A 1 83 ? 5.798 14.963 7.708 1.00 81.06 83 ASN A CA 1
ATOM 612 C C . ASN A 1 83 ? 4.519 15.146 8.548 1.00 81.06 83 ASN A C 1
ATOM 614 O O . ASN A 1 83 ? 4.418 16.115 9.303 1.00 81.06 83 ASN A O 1
ATOM 618 N N . GLY A 1 84 ? 3.530 14.265 8.348 1.00 78.56 84 GLY A N 1
ATOM 619 C CA . GLY A 1 84 ? 2.179 14.418 8.900 1.00 78.56 84 GLY A CA 1
ATOM 620 C C . GLY A 1 84 ? 1.376 15.596 8.331 1.00 78.56 84 GLY A C 1
ATOM 621 O O . GLY A 1 84 ? 0.323 15.929 8.869 1.00 78.56 84 GLY A O 1
ATOM 622 N N . GLY A 1 85 ? 1.879 16.260 7.287 1.00 76.81 85 GLY A N 1
ATOM 623 C CA . GLY A 1 85 ? 1.316 17.474 6.702 1.00 76.81 85 GLY A CA 1
ATOM 624 C C . GLY A 1 85 ? 0.755 17.249 5.305 1.00 76.81 85 GLY A C 1
ATOM 625 O O . GLY A 1 85 ? 1.138 17.972 4.388 1.00 76.81 85 GLY A O 1
ATOM 626 N N . ASP A 1 86 ? -0.104 16.244 5.125 1.00 75.19 86 ASP A N 1
ATOM 627 C CA . ASP A 1 86 ? -0.929 16.125 3.912 1.00 75.19 86 ASP A CA 1
ATOM 628 C C . ASP A 1 86 ? -1.618 17.465 3.594 1.00 75.19 86 ASP A C 1
ATOM 630 O O . ASP A 1 86 ? -1.975 18.199 4.515 1.00 75.19 86 ASP A O 1
ATOM 634 N N . ASP A 1 87 ? -1.732 17.843 2.322 1.00 71.00 87 ASP A N 1
ATOM 635 C CA . ASP A 1 87 ? -2.337 19.117 1.880 1.00 71.00 87 ASP A CA 1
ATOM 636 C C . ASP A 1 87 ? -1.788 20.423 2.519 1.00 71.00 87 ASP A C 1
ATOM 638 O O . ASP A 1 87 ? -2.320 21.519 2.301 1.00 71.00 87 ASP A O 1
ATOM 642 N N . PHE A 1 88 ? -0.690 20.378 3.287 1.00 76.06 88 PHE A N 1
ATOM 643 C CA . PHE A 1 88 ? -0.047 21.592 3.793 1.00 76.06 88 PHE A CA 1
ATOM 644 C C . PHE A 1 88 ? 0.555 22.400 2.646 1.00 76.06 88 PHE A C 1
ATOM 646 O O . PHE A 1 88 ? 1.068 21.855 1.671 1.00 76.06 88 PHE A O 1
ATOM 653 N N . LEU A 1 89 ? 0.567 23.731 2.785 1.00 75.81 89 LEU A N 1
ATOM 654 C CA . LEU A 1 89 ? 1.206 24.600 1.800 1.00 75.81 89 LEU A CA 1
ATOM 655 C C . LEU A 1 89 ? 2.688 24.221 1.640 1.00 75.81 89 LEU A C 1
ATOM 657 O O . LEU A 1 89 ? 3.493 24.432 2.545 1.00 75.81 89 LEU A O 1
ATOM 661 N N . GLY A 1 90 ? 3.039 23.699 0.463 1.00 73.69 90 GLY A N 1
ATOM 662 C CA . GLY A 1 90 ? 4.391 23.236 0.144 1.00 73.69 90 GLY A CA 1
ATOM 663 C C . GLY A 1 90 ? 4.657 21.759 0.452 1.00 73.69 90 GLY A C 1
ATOM 664 O O . GLY A 1 90 ? 5.777 21.306 0.215 1.00 73.69 90 GLY A O 1
ATOM 665 N N . SER A 1 91 ? 3.662 21.019 0.941 1.00 83.25 91 SER A N 1
ATOM 666 C CA . SER A 1 91 ? 3.705 19.563 1.030 1.00 83.25 91 SER A CA 1
ATOM 667 C C . SER A 1 91 ? 3.499 18.938 -0.344 1.00 83.25 91 SER A C 1
ATOM 669 O O . SER A 1 91 ? 2.719 19.421 -1.160 1.00 83.25 91 SER A O 1
ATOM 671 N N . SER A 1 92 ? 4.235 17.865 -0.598 1.00 84.12 92 SER A N 1
ATOM 672 C CA . SER A 1 92 ? 4.093 17.017 -1.780 1.00 84.12 92 SER A CA 1
ATOM 673 C C . SER A 1 92 ? 3.780 15.592 -1.341 1.00 84.12 92 SER A C 1
ATOM 675 O O . SER A 1 92 ? 4.347 14.647 -1.886 1.00 84.12 92 SER A O 1
ATOM 677 N N . ARG A 1 93 ? 3.013 15.438 -0.265 1.00 89.19 93 ARG A N 1
ATOM 678 C CA . ARG A 1 93 ? 2.700 14.152 0.350 1.00 89.19 93 ARG A CA 1
ATOM 679 C C . ARG A 1 93 ? 1.207 13.920 0.269 1.00 89.19 93 ARG A C 1
ATOM 681 O O . ARG A 1 93 ? 0.468 14.888 0.362 1.00 89.19 93 ARG A O 1
ATOM 688 N N . GLU A 1 94 ? 0.835 12.658 0.149 1.00 90.69 94 GLU A N 1
ATOM 689 C CA . GLU A 1 94 ? -0.547 12.184 0.179 1.00 90.69 94 GLU A CA 1
ATOM 690 C C . GLU A 1 94 ? -0.667 11.052 1.226 1.00 90.69 94 GLU A C 1
ATOM 692 O O . GLU A 1 94 ? 0.354 10.542 1.700 1.00 90.69 94 GLU A O 1
ATOM 697 N N . ARG A 1 95 ? -1.867 10.671 1.677 1.00 91.50 95 ARG A N 1
ATOM 698 C CA . ARG A 1 95 ? -2.025 9.744 2.828 1.00 91.50 95 ARG A CA 1
ATOM 699 C C . ARG A 1 95 ? -2.234 8.290 2.430 1.00 91.50 95 ARG A C 1
ATOM 701 O O . ARG A 1 95 ? -3.146 7.966 1.674 1.00 91.50 95 ARG A O 1
ATOM 708 N N . LEU A 1 96 ? -1.415 7.399 2.989 1.00 93.69 96 LEU A N 1
ATOM 709 C CA . LEU A 1 96 ? -1.541 5.950 2.811 1.00 93.69 96 LEU A CA 1
ATOM 710 C C . LEU A 1 96 ? -1.979 5.318 4.125 1.00 93.69 96 LEU A C 1
ATOM 712 O O . LEU A 1 96 ? -1.283 5.416 5.133 1.00 93.69 96 LEU A O 1
ATOM 716 N N . PHE A 1 97 ? -3.113 4.634 4.118 1.00 96.25 97 PHE A N 1
ATOM 717 C CA . PHE A 1 97 ? -3.708 4.057 5.313 1.00 96.25 97 PHE A CA 1
ATOM 718 C C . PHE A 1 97 ? -3.359 2.571 5.385 1.00 96.25 97 PHE A C 1
ATOM 720 O O . PHE A 1 97 ? -3.816 1.760 4.573 1.00 96.25 97 PHE A O 1
ATOM 727 N N . GLY A 1 98 ? -2.541 2.224 6.376 1.00 95.75 98 GLY A N 1
ATOM 728 C CA . GLY A 1 98 ? -2.130 0.857 6.679 1.00 95.75 98 GLY A CA 1
ATOM 729 C C . GLY A 1 98 ? -2.700 0.383 8.013 1.00 95.75 98 GLY A C 1
ATOM 730 O O . GLY A 1 98 ? -3.063 1.181 8.878 1.00 95.75 98 GLY A O 1
ATOM 731 N N . PHE A 1 99 ? -2.753 -0.933 8.210 1.00 96.88 99 PHE A N 1
ATOM 732 C CA . PHE A 1 99 ? -3.249 -1.531 9.451 1.00 96.88 99 PHE A CA 1
ATOM 733 C C . PHE A 1 99 ? -2.215 -2.490 10.026 1.00 96.88 99 PHE A C 1
ATOM 735 O O . PHE A 1 99 ? -1.734 -3.384 9.336 1.00 96.88 99 PHE A O 1
ATOM 742 N N . LEU A 1 100 ? -1.886 -2.337 11.307 1.00 95.75 100 LEU A N 1
ATOM 743 C CA . LEU A 1 100 ? -0.961 -3.228 12.006 1.00 95.75 100 LEU A CA 1
ATOM 744 C C . LEU A 1 100 ? -1.545 -4.638 12.144 1.00 95.75 100 LEU A C 1
ATOM 746 O O . LEU A 1 100 ? -0.852 -5.632 11.944 1.00 95.75 100 LEU A O 1
ATOM 750 N N . ASN A 1 101 ? -2.828 -4.729 12.482 1.00 96.88 101 ASN A N 1
ATOM 751 C CA . ASN A 1 101 ? -3.574 -5.970 12.657 1.00 96.88 101 ASN A CA 1
ATOM 752 C C . ASN A 1 101 ? -4.896 -5.921 11.874 1.00 96.88 101 ASN A C 1
ATOM 754 O O . ASN A 1 101 ? -5.201 -4.950 11.191 1.00 96.88 101 ASN A O 1
ATOM 758 N N . GLY A 1 102 ? -5.686 -6.984 11.981 1.00 96.12 102 GLY A N 1
ATOM 759 C CA . GLY A 1 102 ? -6.929 -7.162 11.244 1.00 96.12 102 GLY A CA 1
ATOM 760 C C . GLY A 1 102 ? -7.316 -8.630 11.252 1.00 96.12 102 GLY A C 1
ATOM 761 O O . GLY A 1 102 ? -6.722 -9.434 11.981 1.00 96.12 102 GLY A O 1
ATOM 762 N N . GLN A 1 103 ? -8.309 -8.991 10.449 1.00 96.62 103 GLN A N 1
ATOM 763 C CA . GLN A 1 103 ? -8.533 -10.400 10.158 1.00 96.62 103 GLN A CA 1
ATOM 764 C C . GLN A 1 103 ? -7.415 -10.943 9.251 1.00 96.62 103 GLN A C 1
ATOM 766 O O . GLN A 1 103 ? -6.708 -10.186 8.586 1.00 96.62 103 GLN A O 1
ATOM 771 N N . THR A 1 104 ? -7.227 -12.262 9.261 1.00 94.56 104 THR A N 1
ATOM 772 C CA . THR A 1 104 ? -6.199 -12.963 8.476 1.00 94.56 104 THR A CA 1
ATOM 773 C C . THR A 1 104 ? -6.777 -14.208 7.811 1.00 94.56 104 THR A C 1
ATOM 775 O O . THR A 1 104 ? -7.893 -14.631 8.137 1.00 94.56 104 THR A O 1
ATOM 778 N N . GLY A 1 105 ? -5.992 -14.830 6.932 1.00 89.94 105 GLY A N 1
ATOM 779 C CA . GLY A 1 105 ? -6.338 -16.043 6.201 1.00 89.94 105 GLY A CA 1
ATOM 780 C C . GLY A 1 105 ? -6.497 -15.802 4.702 1.00 89.94 105 GLY A C 1
ATOM 781 O O . GLY A 1 105 ? -7.199 -14.891 4.266 1.00 89.94 105 GLY A O 1
ATOM 782 N N . THR A 1 106 ? -5.898 -16.683 3.906 1.00 83.88 106 THR A N 1
ATOM 783 C CA . THR A 1 106 ? -5.917 -16.651 2.430 1.00 83.88 106 THR A CA 1
ATOM 784 C C . THR A 1 106 ? -7.301 -16.833 1.799 1.00 83.88 106 THR A C 1
ATOM 786 O O . THR A 1 106 ? -7.496 -16.468 0.645 1.00 83.88 106 THR A O 1
ATOM 789 N N . ASN A 1 107 ? -8.268 -17.376 2.546 1.00 86.56 107 ASN A N 1
ATOM 790 C CA . ASN A 1 107 ? -9.660 -17.554 2.109 1.00 86.56 107 ASN A CA 1
ATOM 791 C C . ASN A 1 107 ? -10.630 -16.574 2.792 1.00 86.56 107 ASN A C 1
ATOM 793 O O . ASN A 1 107 ? -11.843 -16.757 2.710 1.00 86.56 107 ASN A O 1
ATOM 797 N N . ASN A 1 108 ? -10.116 -15.579 3.519 1.00 92.56 108 ASN A N 1
ATOM 798 C CA . ASN A 1 108 ? -10.935 -14.595 4.211 1.00 92.56 108 ASN A CA 1
ATOM 799 C C . ASN A 1 108 ? -10.915 -13.259 3.456 1.00 92.56 108 ASN A C 1
ATOM 801 O O . ASN A 1 108 ? -9.889 -12.588 3.365 1.00 92.56 108 ASN A O 1
ATOM 805 N N . GLU A 1 109 ? -12.077 -12.847 2.950 1.00 92.62 109 GLU A N 1
ATOM 806 C CA . GLU A 1 109 ? -12.253 -11.592 2.208 1.00 92.62 109 GLU A CA 1
ATOM 807 C C . GLU A 1 109 ? -12.023 -10.338 3.061 1.00 92.62 109 GLU A C 1
ATOM 809 O O . GLU A 1 109 ? -11.883 -9.246 2.522 1.00 92.62 109 GLU A O 1
ATOM 814 N N . GLN A 1 110 ? -11.982 -10.478 4.386 1.00 95.88 110 GLN A N 1
ATOM 815 C CA . GLN A 1 110 ? -11.715 -9.385 5.320 1.00 95.88 110 GLN A CA 1
ATOM 816 C C . GLN A 1 110 ? -10.244 -9.299 5.737 1.00 95.88 110 GLN A C 1
ATOM 818 O O . GLN A 1 110 ? -9.896 -8.437 6.544 1.00 95.88 110 GLN A O 1
ATOM 823 N N . SER A 1 111 ? -9.375 -10.174 5.220 1.00 95.06 111 SER A N 1
ATOM 824 C CA . SER A 1 111 ? -7.961 -10.157 5.584 1.00 95.06 111 SER A CA 1
ATOM 825 C C . SER A 1 111 ? -7.283 -8.861 5.155 1.00 95.06 111 SER A C 1
ATOM 827 O O . SER A 1 111 ? -7.477 -8.424 4.022 1.00 95.06 111 SER A O 1
ATOM 829 N N . GLN A 1 112 ? -6.521 -8.228 6.043 1.00 96.19 112 GLN A N 1
ATOM 830 C CA . GLN A 1 112 ? -5.813 -6.974 5.762 1.00 96.19 112 GLN A CA 1
ATOM 831 C C . GLN A 1 112 ? -4.741 -6.720 6.823 1.00 96.19 112 GLN A C 1
ATOM 833 O O . GLN A 1 112 ? -4.868 -7.154 7.973 1.00 96.19 112 GLN A O 1
ATOM 838 N N . GLY A 1 113 ? -3.717 -5.959 6.448 1.00 94.81 113 GLY A N 1
ATOM 839 C CA . GLY A 1 113 ? -2.754 -5.402 7.384 1.00 94.81 113 GLY A CA 1
ATOM 840 C C . GLY A 1 113 ? -1.520 -6.270 7.599 1.00 94.81 113 GLY A C 1
ATOM 841 O O . GLY A 1 113 ? -1.343 -7.334 7.005 1.00 94.81 113 GLY A O 1
ATOM 842 N N . PHE A 1 114 ? -0.628 -5.806 8.466 1.00 94.19 114 PHE A N 1
ATOM 843 C CA . PHE A 1 114 ? 0.740 -6.318 8.539 1.00 94.19 114 PHE A CA 1
ATOM 844 C C . PHE A 1 114 ? 0.779 -7.746 9.081 1.00 94.19 114 PHE A C 1
ATOM 846 O O . PHE A 1 114 ? 1.527 -8.583 8.583 1.00 94.19 114 PHE A O 1
ATOM 853 N N . VAL A 1 115 ? -0.081 -8.068 10.053 1.00 94.06 115 VAL A N 1
ATOM 854 C CA . VAL A 1 115 ? -0.222 -9.444 10.552 1.00 94.06 115 VAL A CA 1
ATOM 855 C C . VAL A 1 115 ? -0.722 -10.396 9.457 1.00 94.06 115 VAL A C 1
ATOM 857 O O . VAL A 1 115 ? -0.280 -11.544 9.432 1.00 94.06 115 VAL A O 1
ATOM 860 N N . HIS A 1 116 ? -1.594 -9.945 8.546 1.00 93.81 116 HIS A N 1
ATOM 861 C CA . HIS A 1 116 ? -2.010 -10.742 7.389 1.00 93.81 116 HIS A CA 1
ATOM 862 C C . HIS A 1 116 ? -0.846 -10.954 6.418 1.00 93.81 116 HIS A C 1
ATOM 864 O O . HIS A 1 116 ? -0.529 -12.100 6.109 1.00 93.81 116 HIS A O 1
ATOM 870 N N . LEU A 1 117 ? -0.148 -9.883 6.021 1.00 92.25 117 LEU A N 1
ATOM 871 C CA . LEU A 1 117 ? 1.023 -9.975 5.141 1.00 92.25 117 LEU A CA 1
ATOM 872 C C . LEU A 1 117 ? 2.075 -10.951 5.699 1.00 92.25 117 LEU A C 1
ATOM 874 O O . LEU A 1 117 ? 2.604 -11.789 4.973 1.00 92.25 117 LEU A O 1
ATOM 878 N N . VAL A 1 118 ? 2.383 -10.872 6.994 1.00 90.00 118 VAL A N 1
ATOM 879 C CA . VAL A 1 118 ? 3.403 -11.735 7.607 1.00 90.00 118 VAL A CA 1
ATOM 880 C C . VAL A 1 118 ? 2.951 -13.195 7.668 1.00 90.00 118 VAL A C 1
ATOM 882 O O . VAL A 1 118 ? 3.758 -14.087 7.420 1.00 90.00 118 VAL A O 1
ATOM 885 N N . LYS A 1 119 ? 1.682 -13.462 8.000 1.00 89.75 119 LYS A N 1
ATOM 886 C CA . LYS A 1 119 ? 1.180 -14.837 8.161 1.00 89.75 119 LYS A CA 1
ATOM 887 C C . LYS A 1 119 ? 0.841 -15.525 6.844 1.00 89.75 119 LYS A C 1
ATOM 889 O O . LYS A 1 119 ? 1.047 -16.728 6.729 1.00 89.75 119 LYS A O 1
ATOM 894 N N . ASP A 1 120 ? 0.299 -14.775 5.893 1.00 87.31 120 ASP A N 1
ATOM 895 C CA . ASP A 1 120 ? -0.320 -15.307 4.677 1.00 87.31 120 ASP A CA 1
ATOM 896 C C . ASP A 1 120 ? 0.358 -14.798 3.387 1.00 87.31 120 ASP A C 1
ATOM 898 O O . ASP A 1 120 ? 0.102 -15.333 2.311 1.00 87.31 120 ASP A O 1
ATOM 902 N N . GLY A 1 121 ? 1.197 -13.760 3.478 1.00 84.56 121 GLY A N 1
ATOM 903 C CA . GLY A 1 121 ? 1.746 -12.995 2.349 1.00 84.56 121 GLY A CA 1
ATOM 904 C C . GLY A 1 121 ? 3.250 -13.132 2.113 1.00 84.56 121 GLY A C 1
ATOM 905 O O . GLY A 1 121 ? 3.843 -12.340 1.372 1.00 84.56 121 GLY A O 1
ATOM 906 N N . HIS A 1 122 ? 3.884 -14.122 2.749 1.00 88.88 122 HIS A N 1
ATOM 907 C CA . HIS A 1 122 ? 5.286 -14.487 2.513 1.00 88.88 122 HIS A CA 1
ATOM 908 C C . HIS A 1 122 ? 6.270 -13.311 2.691 1.00 88.88 122 HIS A C 1
ATOM 910 O O . HIS A 1 122 ? 7.224 -13.163 1.930 1.00 88.88 122 HIS A O 1
ATOM 916 N N . ALA A 1 123 ? 6.030 -12.442 3.684 1.00 86.06 123 ALA A N 1
ATOM 917 C CA . ALA A 1 123 ? 6.792 -11.201 3.900 1.00 86.06 123 ALA A CA 1
ATOM 918 C C . ALA A 1 123 ? 8.312 -11.398 4.052 1.00 86.06 123 ALA A C 1
ATOM 920 O O . ALA A 1 123 ? 9.078 -10.486 3.771 1.00 86.06 123 ALA A O 1
ATOM 921 N N . SER A 1 124 ? 8.744 -12.571 4.520 1.00 85.94 124 SER A N 1
ATOM 922 C CA . SER A 1 124 ? 10.154 -12.908 4.741 1.00 85.94 124 SER A CA 1
ATOM 923 C C . SER A 1 124 ? 10.834 -13.588 3.552 1.00 85.94 124 SER A C 1
ATOM 925 O O . SER A 1 124 ? 11.992 -13.974 3.670 1.00 85.94 124 SER A O 1
ATOM 927 N N . GLU A 1 125 ? 10.109 -13.836 2.463 1.00 89.06 125 GLU A N 1
ATOM 928 C CA . GLU A 1 125 ? 10.637 -14.521 1.286 1.00 89.06 125 GLU A CA 1
ATOM 929 C C . GLU A 1 125 ? 10.997 -13.526 0.186 1.00 89.06 125 GLU A C 1
ATOM 931 O O . GLU A 1 125 ? 10.287 -12.537 -0.032 1.00 89.06 125 GLU A O 1
ATOM 936 N N . ASP A 1 126 ? 12.063 -13.839 -0.550 1.00 86.81 126 ASP A N 1
ATOM 937 C CA . ASP A 1 126 ? 12.498 -13.022 -1.673 1.00 86.81 126 ASP A CA 1
ATOM 938 C C . ASP A 1 126 ? 11.447 -12.997 -2.792 1.00 86.81 126 ASP A C 1
ATOM 940 O O . ASP A 1 126 ? 10.870 -14.024 -3.187 1.00 86.81 126 ASP A O 1
ATOM 944 N N . ALA A 1 127 ? 11.233 -11.804 -3.345 1.00 88.25 127 ALA A N 1
ATOM 945 C CA . ALA A 1 127 ? 10.341 -11.573 -4.472 1.00 88.25 127 ALA A CA 1
ATOM 946 C C . ALA A 1 127 ? 11.036 -11.934 -5.791 1.00 88.25 127 ALA A C 1
ATOM 948 O O . ALA A 1 127 ? 11.428 -11.063 -6.559 1.00 88.25 127 ALA A O 1
ATOM 949 N N . SER A 1 128 ? 11.204 -13.226 -6.062 1.00 90.56 128 SER A N 1
ATOM 950 C CA . SER A 1 128 ? 11.762 -13.709 -7.330 1.00 90.56 128 SER A CA 1
ATOM 951 C C . SER A 1 128 ? 10.690 -14.351 -8.210 1.00 90.56 128 SER A C 1
ATOM 953 O O . SER A 1 128 ? 9.712 -14.916 -7.715 1.00 90.56 128 SER A O 1
ATOM 955 N N . ALA A 1 129 ? 10.892 -14.341 -9.531 1.00 91.56 129 ALA A N 1
ATOM 956 C CA . ALA A 1 129 ? 9.991 -15.012 -10.475 1.00 91.56 129 ALA A CA 1
ATOM 957 C C . ALA A 1 129 ? 9.871 -16.534 -10.227 1.00 91.56 129 ALA A C 1
ATOM 959 O O . ALA A 1 129 ? 8.877 -17.151 -10.610 1.00 91.56 129 ALA A O 1
ATOM 960 N N . ALA A 1 130 ? 10.871 -17.140 -9.574 1.00 91.12 130 ALA A N 1
ATOM 961 C CA . ALA A 1 130 ? 10.863 -18.550 -9.194 1.00 91.12 130 ALA A CA 1
ATOM 962 C C . ALA A 1 130 ? 10.004 -18.836 -7.949 1.00 91.12 130 ALA A C 1
ATOM 964 O O . ALA A 1 130 ? 9.589 -19.979 -7.748 1.00 91.12 130 ALA A O 1
ATOM 965 N N . ASN A 1 131 ? 9.707 -17.824 -7.127 1.00 92.56 131 ASN A N 1
ATOM 966 C CA . ASN A 1 131 ? 8.862 -17.977 -5.949 1.00 92.56 131 ASN A CA 1
ATOM 967 C C . ASN A 1 131 ? 7.370 -17.941 -6.324 1.00 92.56 131 ASN A C 1
ATOM 969 O O . ASN A 1 131 ? 6.640 -16.981 -6.066 1.00 92.56 131 ASN A O 1
ATOM 973 N N . THR A 1 132 ? 6.897 -19.018 -6.952 1.00 92.06 132 THR A N 1
ATOM 974 C CA . THR A 1 132 ? 5.503 -19.121 -7.402 1.00 92.06 132 THR A CA 1
ATOM 975 C C . THR A 1 132 ? 4.505 -19.140 -6.245 1.00 92.06 132 THR A C 1
ATOM 977 O O . THR A 1 132 ? 3.367 -18.722 -6.436 1.00 92.06 132 THR A O 1
ATOM 980 N N . ALA A 1 133 ? 4.916 -19.584 -5.051 1.00 90.12 133 ALA A N 1
ATOM 981 C CA . ALA A 1 133 ? 4.064 -19.601 -3.863 1.00 90.12 133 ALA A CA 1
ATOM 982 C C . ALA A 1 133 ? 3.721 -18.177 -3.397 1.00 90.12 133 ALA A C 1
ATOM 984 O O . ALA A 1 133 ? 2.540 -17.855 -3.256 1.00 90.12 133 ALA A O 1
ATOM 985 N N . LEU A 1 134 ? 4.730 -17.307 -3.266 1.00 90.44 134 LEU A N 1
ATOM 986 C CA . LEU A 1 134 ? 4.542 -15.882 -2.982 1.00 90.44 134 LEU A CA 1
ATOM 987 C C . LEU A 1 134 ? 3.665 -15.216 -4.047 1.00 90.44 134 LEU A C 1
ATOM 989 O O . LEU A 1 134 ? 2.703 -14.522 -3.718 1.00 90.44 134 LEU A O 1
ATOM 993 N N . ILE A 1 135 ? 3.951 -15.463 -5.329 1.00 90.31 135 ILE A N 1
ATOM 994 C CA . ILE A 1 135 ? 3.185 -14.869 -6.434 1.00 90.31 135 ILE A CA 1
ATOM 995 C C . ILE A 1 135 ? 1.711 -15.309 -6.375 1.00 90.31 135 ILE A C 1
ATOM 997 O O . ILE A 1 135 ? 0.808 -14.487 -6.556 1.00 90.31 135 ILE A O 1
ATOM 1001 N N . ASP A 1 136 ? 1.440 -16.583 -6.090 1.00 89.38 136 ASP A N 1
ATOM 1002 C CA . ASP A 1 136 ? 0.077 -17.101 -5.945 1.00 89.38 136 ASP A CA 1
ATOM 1003 C C . ASP A 1 136 ? -0.645 -16.556 -4.706 1.00 89.38 136 ASP A C 1
ATOM 1005 O O . ASP A 1 136 ? -1.853 -16.300 -4.771 1.00 89.38 136 ASP A O 1
ATOM 1009 N N . ALA A 1 137 ? 0.068 -16.332 -3.600 1.00 88.75 137 ALA A N 1
ATOM 1010 C CA . ALA A 1 137 ? -0.487 -15.698 -2.408 1.00 88.75 137 ALA A CA 1
ATOM 1011 C C . ALA A 1 137 ? -0.908 -14.246 -2.689 1.00 88.75 137 ALA A C 1
ATOM 1013 O O . ALA A 1 137 ? -2.054 -13.873 -2.423 1.00 88.75 137 ALA A O 1
ATOM 1014 N N . LEU A 1 138 ? -0.048 -13.448 -3.332 1.00 87.81 138 LEU A N 1
ATOM 1015 C CA . LEU A 1 138 ? -0.353 -12.061 -3.716 1.00 87.81 138 LEU A CA 1
ATOM 1016 C C . LEU A 1 138 ? -1.530 -11.974 -4.707 1.00 87.81 138 LEU A C 1
ATOM 1018 O O . LEU A 1 138 ? -2.381 -11.077 -4.633 1.00 87.81 138 LEU A O 1
ATOM 1022 N N . ARG A 1 139 ? -1.676 -12.958 -5.608 1.00 85.75 139 ARG A N 1
ATOM 1023 C CA . ARG A 1 139 ? -2.863 -13.061 -6.479 1.00 85.75 139 ARG A CA 1
ATOM 1024 C C . ARG A 1 139 ? -4.160 -13.191 -5.682 1.00 85.75 139 ARG A C 1
ATOM 1026 O O . ARG A 1 139 ? -5.162 -12.615 -6.102 1.00 85.75 139 ARG A O 1
ATOM 1033 N N . LYS A 1 140 ? -4.124 -13.866 -4.535 1.00 83.88 140 LYS A N 1
ATOM 1034 C CA . LYS A 1 140 ? -5.273 -14.111 -3.648 1.00 83.88 140 LYS A CA 1
ATOM 1035 C C . LYS A 1 140 ? -5.379 -13.106 -2.497 1.00 83.88 140 LYS A C 1
ATOM 1037 O O . LYS A 1 140 ? -6.107 -13.345 -1.543 1.00 83.88 140 LYS A O 1
ATOM 1042 N N . GLY A 1 141 ? -4.687 -11.972 -2.608 1.00 81.25 141 GLY A N 1
ATOM 1043 C CA . GLY A 1 141 ? -4.790 -10.882 -1.644 1.00 81.25 141 GLY A CA 1
ATOM 1044 C C . GLY A 1 141 ? -3.891 -11.031 -0.423 1.00 81.25 141 GLY A C 1
ATOM 1045 O O . GLY A 1 141 ? -4.128 -10.313 0.535 1.00 81.25 141 GLY A O 1
ATOM 1046 N N . GLY A 1 142 ? -2.866 -11.894 -0.466 1.00 87.19 142 GLY A N 1
ATOM 1047 C CA . GLY A 1 142 ? -1.819 -12.015 0.560 1.00 87.19 142 GLY A CA 1
ATOM 1048 C C . GLY A 1 142 ? -0.883 -10.804 0.635 1.00 87.19 142 GLY A C 1
ATOM 1049 O O . GLY A 1 142 ? 0.321 -10.965 0.774 1.00 87.19 142 GLY A O 1
ATOM 1050 N N . ASP A 1 143 ? -1.421 -9.602 0.475 1.00 87.81 143 ASP A N 1
ATOM 1051 C CA . ASP A 1 143 ? -0.702 -8.335 0.515 1.00 87.81 143 ASP A CA 1
ATOM 1052 C C . ASP A 1 143 ? -1.190 -7.497 1.711 1.00 87.81 143 ASP A C 1
ATOM 1054 O O . ASP A 1 143 ? -2.129 -7.873 2.417 1.00 87.81 143 ASP A O 1
ATOM 1058 N N . LEU A 1 144 ? -0.567 -6.344 1.940 1.00 87.75 144 LEU A N 1
ATOM 1059 C CA . LEU A 1 144 ? -0.959 -5.381 2.975 1.00 87.75 144 LEU A CA 1
ATOM 1060 C C . LEU A 1 144 ? -2.385 -4.867 2.754 1.00 87.75 144 LEU A C 1
ATOM 1062 O O . LEU A 1 144 ? -3.144 -4.706 3.716 1.00 87.75 144 LEU A O 1
ATOM 1066 N N . LEU A 1 145 ? -2.729 -4.662 1.475 1.00 94.62 145 LEU A N 1
ATOM 1067 C CA . LEU A 1 145 ? -3.983 -4.084 1.006 1.00 94.62 145 LEU A CA 1
ATOM 1068 C C . LEU A 1 145 ? -4.217 -2.684 1.584 1.00 94.62 145 LEU A C 1
ATOM 1070 O O . LEU A 1 145 ? -5.276 -2.411 2.150 1.00 94.62 145 LEU A O 1
ATOM 1074 N N . ASN A 1 146 ? -3.209 -1.816 1.471 1.00 96.44 146 ASN A N 1
ATOM 1075 C CA . ASN A 1 146 ? -3.301 -0.432 1.930 1.00 96.44 146 ASN A CA 1
ATOM 1076 C C . ASN A 1 146 ? -4.412 0.334 1.194 1.00 96.44 146 ASN A C 1
ATOM 1078 O O . ASN A 1 146 ? -4.779 -0.004 0.063 1.00 96.44 146 ASN A O 1
ATOM 1082 N N . VAL A 1 147 ? -4.913 1.386 1.837 1.00 97.25 147 VAL A N 1
ATOM 1083 C CA . VAL A 1 147 ? -5.878 2.322 1.248 1.00 97.25 147 VAL A CA 1
ATOM 1084 C C . VAL A 1 147 ? -5.165 3.624 0.898 1.00 97.25 147 VAL A C 1
ATOM 1086 O O . VAL A 1 147 ? -4.317 4.080 1.660 1.00 97.25 147 VAL A O 1
ATOM 1089 N N . PHE A 1 148 ? -5.490 4.205 -0.247 1.00 94.75 148 PHE A N 1
ATOM 1090 C CA . PHE A 1 148 ? -4.922 5.442 -0.771 1.00 94.75 148 PHE A CA 1
ATOM 1091 C C . PHE A 1 148 ? -5.948 6.570 -0.626 1.00 94.75 148 PHE A C 1
ATOM 1093 O O . PHE A 1 148 ? -7.152 6.325 -0.716 1.00 94.75 148 PHE A O 1
ATOM 1100 N N . GLY A 1 149 ? -5.468 7.785 -0.356 1.00 90.69 149 GLY A N 1
ATOM 1101 C CA . GLY A 1 149 ? -6.308 8.982 -0.258 1.00 90.69 149 GLY A CA 1
ATOM 1102 C C . GLY A 1 149 ? -6.735 9.572 -1.605 1.00 90.69 149 GLY A C 1
ATOM 1103 O O . GLY A 1 149 ? -7.797 10.185 -1.693 1.00 90.69 149 GLY A O 1
ATOM 1104 N N . ASP A 1 150 ? -5.930 9.387 -2.658 1.00 89.81 150 ASP A N 1
ATOM 1105 C CA . ASP A 1 150 ? -6.187 9.983 -3.969 1.00 89.81 150 ASP A CA 1
ATOM 1106 C C . ASP A 1 150 ? -5.620 9.156 -5.140 1.00 89.81 150 ASP A C 1
ATOM 1108 O O . ASP A 1 150 ? -4.473 8.703 -5.120 1.00 89.81 150 ASP A O 1
ATOM 1112 N N . PHE A 1 151 ? -6.407 9.037 -6.217 1.00 91.56 151 PHE A N 1
ATOM 1113 C CA . PHE A 1 151 ? -6.029 8.344 -7.452 1.00 91.56 151 PHE A CA 1
ATOM 1114 C C . PHE A 1 151 ? -5.519 9.347 -8.502 1.00 91.56 151 PHE A C 1
ATOM 1116 O O . PHE A 1 151 ? -6.143 10.398 -8.699 1.00 91.56 151 PHE A O 1
ATOM 1123 N N . PRO A 1 152 ? -4.446 9.044 -9.264 1.00 90.94 152 PRO A N 1
ATOM 1124 C CA . PRO A 1 152 ? -3.936 9.957 -10.282 1.00 90.94 152 PRO A CA 1
ATOM 1125 C C . PRO A 1 152 ? -4.922 10.089 -11.452 1.00 90.94 152 PRO A C 1
ATOM 1127 O O . PRO A 1 152 ? -5.076 9.195 -12.285 1.00 90.94 152 PRO A O 1
ATOM 1130 N N . THR A 1 153 ? -5.580 11.243 -11.559 1.00 88.00 153 THR A N 1
ATOM 1131 C CA . THR A 1 153 ? -6.550 11.537 -12.623 1.00 88.00 153 THR A CA 1
ATOM 1132 C C . THR A 1 153 ? -6.473 12.991 -13.063 1.00 88.00 153 THR A C 1
ATOM 1134 O O . THR A 1 153 ? -6.133 13.865 -12.279 1.00 88.00 153 THR A O 1
ATOM 1137 N N . LEU A 1 154 ? -6.825 13.269 -14.321 1.00 86.69 154 LEU A N 1
ATOM 1138 C CA . LEU A 1 154 ? -7.020 14.635 -14.832 1.00 86.69 154 LEU A CA 1
ATOM 1139 C C . LEU A 1 154 ? -8.501 15.040 -14.896 1.00 86.69 154 LEU A C 1
ATOM 1141 O O . LEU A 1 154 ? -8.813 16.168 -15.269 1.00 86.69 154 LEU A O 1
ATOM 1145 N N . LYS A 1 155 ? -9.422 14.113 -14.602 1.00 86.19 155 LYS A N 1
ATOM 1146 C CA . LYS A 1 155 ? -10.869 14.358 -14.721 1.00 86.19 155 LYS A CA 1
ATOM 1147 C C . LYS A 1 155 ? -11.411 15.192 -13.568 1.00 86.19 155 LYS A C 1
ATOM 1149 O O . LYS A 1 155 ? -12.301 16.008 -13.784 1.00 86.19 155 LYS A O 1
ATOM 1154 N N . ASP A 1 156 ? -10.879 14.974 -12.373 1.00 82.88 156 ASP A N 1
ATOM 1155 C CA . ASP A 1 156 ? -11.281 15.683 -11.170 1.00 82.88 156 ASP A CA 1
ATOM 1156 C C . ASP A 1 156 ? -10.146 16.616 -10.719 1.00 82.88 156 ASP A C 1
ATOM 1158 O O . ASP A 1 156 ? -9.064 16.133 -10.379 1.00 82.88 156 ASP A O 1
ATOM 1162 N N . PRO A 1 157 ? -10.363 17.944 -10.706 1.00 82.44 157 PRO A N 1
ATOM 1163 C CA . PRO A 1 157 ? -9.349 18.906 -10.288 1.00 82.44 157 PRO A CA 1
ATOM 1164 C C . PRO A 1 157 ? -8.888 18.781 -8.829 1.00 82.44 157 PRO A C 1
ATOM 1166 O O . PRO A 1 157 ? -7.805 19.271 -8.510 1.00 82.44 157 PRO A O 1
ATOM 1169 N N . ARG A 1 158 ? -9.701 18.213 -7.929 1.00 81.25 158 ARG A N 1
ATOM 1170 C CA . ARG A 1 158 ? -9.312 17.908 -6.543 1.00 81.25 158 ARG A CA 1
ATOM 1171 C C . ARG A 1 158 ? -8.268 16.800 -6.564 1.00 81.25 158 ARG A C 1
ATOM 1173 O O . ARG A 1 158 ? -7.118 17.059 -6.224 1.00 81.25 158 ARG A O 1
ATOM 1180 N N . HIS A 1 159 ? -8.646 15.632 -7.078 1.00 80.31 159 HIS A N 1
ATOM 1181 C CA . HIS A 1 159 ? -7.773 14.459 -7.139 1.00 80.31 159 HIS A CA 1
ATOM 1182 C C . HIS A 1 159 ? -6.496 14.739 -7.953 1.00 80.31 159 HIS A C 1
ATOM 1184 O O . HIS A 1 159 ? -5.399 14.375 -7.540 1.00 80.31 159 HIS A O 1
ATOM 1190 N N . SER A 1 160 ? -6.596 15.486 -9.063 1.00 83.25 160 SER A N 1
ATOM 1191 C CA . SER A 1 160 ? -5.436 15.831 -9.901 1.00 83.25 160 SER A CA 1
ATOM 1192 C C . SER A 1 160 ? -4.387 16.695 -9.199 1.00 83.25 160 SER A C 1
ATOM 1194 O O . SER A 1 160 ? -3.247 16.756 -9.651 1.00 83.25 160 SER A O 1
ATOM 1196 N N . ARG A 1 161 ? -4.799 17.465 -8.182 1.00 83.56 161 ARG A N 1
ATOM 1197 C CA . ARG A 1 161 ? -3.926 18.389 -7.442 1.00 83.56 161 ARG A CA 1
ATOM 1198 C C . ARG A 1 161 ? -3.461 17.826 -6.102 1.00 83.56 161 ARG A C 1
ATOM 1200 O O . ARG A 1 161 ? -2.442 18.304 -5.621 1.00 83.56 161 ARG A O 1
ATOM 1207 N N . ALA A 1 162 ? -4.207 16.879 -5.536 1.00 84.31 162 ALA A N 1
ATOM 1208 C CA . ALA A 1 162 ? -3.891 16.224 -4.271 1.00 84.31 162 ALA A CA 1
ATOM 1209 C C . ALA A 1 162 ? -2.900 15.063 -4.467 1.00 84.31 162 ALA A C 1
ATOM 1211 O O . ALA A 1 162 ? -1.914 14.968 -3.745 1.00 84.31 162 ALA A O 1
ATOM 1212 N N . TYR A 1 163 ? -3.073 14.262 -5.533 1.00 89.38 163 TYR A N 1
ATOM 1213 C CA . TYR A 1 163 ? -2.244 13.077 -5.759 1.00 89.38 163 TYR A CA 1
ATOM 1214 C C . TYR A 1 163 ? -0.736 13.354 -5.666 1.00 89.38 163 TYR A C 1
ATOM 1216 O O . TYR A 1 163 ? -0.174 14.168 -6.409 1.00 89.38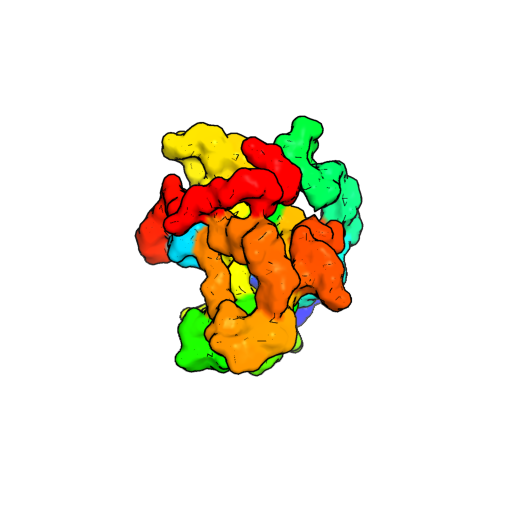 163 TYR A O 1
ATOM 1224 N N . SER A 1 164 ? -0.069 12.550 -4.841 1.00 90.75 164 SER A N 1
ATOM 1225 C CA . SER A 1 164 ? 1.381 12.433 -4.787 1.00 90.75 164 SER A CA 1
ATOM 1226 C C . SER A 1 164 ? 1.800 10.964 -4.795 1.00 90.75 164 SER A C 1
ATOM 1228 O O . SER A 1 164 ? 1.148 10.152 -4.152 1.00 90.75 164 SER A O 1
ATOM 1230 N N . PRO A 1 165 ? 2.908 10.591 -5.464 1.00 92.44 165 PRO A N 1
ATOM 1231 C CA . PRO A 1 165 ? 3.503 9.270 -5.288 1.00 92.44 165 PRO A CA 1
ATOM 1232 C C . PRO A 1 165 ? 4.270 9.128 -3.961 1.00 92.44 165 PRO A C 1
ATOM 1234 O O . PRO A 1 165 ? 4.704 8.025 -3.644 1.00 92.44 165 PRO A O 1
ATOM 1237 N N . LEU A 1 166 ? 4.483 10.215 -3.207 1.00 93.31 166 LEU A N 1
ATOM 1238 C CA . LEU A 1 166 ? 5.112 10.181 -1.888 1.00 93.31 166 LEU A CA 1
ATOM 1239 C C . LEU A 1 166 ? 4.035 10.147 -0.808 1.00 93.31 166 LEU A C 1
ATOM 1241 O O . LEU A 1 166 ? 3.309 11.122 -0.627 1.00 93.31 166 LEU A O 1
ATOM 1245 N N . TRP A 1 167 ? 3.979 9.053 -0.064 1.00 92.62 167 TRP A N 1
ATOM 1246 C CA . TRP A 1 167 ? 2.894 8.787 0.860 1.00 92.62 167 TRP A CA 1
ATOM 1247 C C . TRP A 1 167 ? 3.333 8.816 2.316 1.00 92.62 167 TRP A C 1
ATOM 1249 O O . T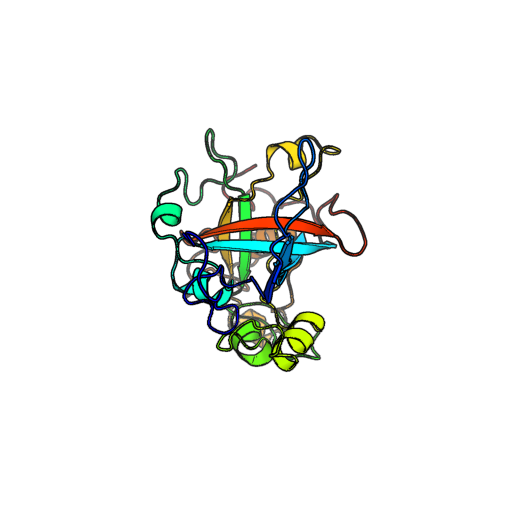RP A 1 167 ? 4.292 8.142 2.693 1.00 92.62 167 TRP A O 1
ATOM 1259 N N . ASP A 1 168 ? 2.584 9.558 3.127 1.00 92.31 168 ASP A N 1
ATOM 1260 C CA . ASP A 1 168 ? 2.715 9.602 4.579 1.00 92.31 168 ASP A CA 1
ATOM 1261 C C . ASP A 1 168 ? 1.826 8.521 5.210 1.00 92.31 168 ASP A C 1
ATOM 1263 O O . ASP A 1 168 ? 0.594 8.547 5.088 1.00 92.31 168 ASP A O 1
ATOM 1267 N N . ALA A 1 169 ? 2.451 7.550 5.875 1.00 93.81 169 ALA A N 1
ATOM 1268 C CA . ALA A 1 169 ? 1.749 6.399 6.420 1.00 93.81 169 ALA A CA 1
ATOM 1269 C C . ALA A 1 169 ? 0.885 6.779 7.636 1.00 93.81 169 ALA A C 1
ATOM 1271 O O . ALA A 1 169 ? 1.381 7.253 8.662 1.00 93.81 169 ALA A O 1
ATOM 1272 N N . GLN A 1 170 ? -0.407 6.484 7.537 1.00 94.50 170 GLN A N 1
ATOM 1273 C CA . GLN A 1 170 ? -1.408 6.567 8.596 1.00 94.50 170 GLN A CA 1
ATOM 1274 C C . GLN A 1 170 ? -1.681 5.144 9.098 1.00 94.50 170 GLN A C 1
ATOM 1276 O O . GLN A 1 170 ? -2.310 4.346 8.397 1.00 94.50 170 GLN A O 1
ATOM 1281 N N . LEU A 1 171 ? -1.185 4.779 10.285 1.00 95.44 171 LEU A N 1
ATOM 1282 C CA . LEU A 1 171 ? -1.303 3.394 10.764 1.00 95.44 171 LEU A CA 1
ATOM 1283 C C . LEU A 1 171 ? -2.422 3.219 11.784 1.00 95.44 171 LEU A C 1
ATOM 1285 O O . LEU A 1 171 ? -2.426 3.835 12.848 1.00 95.44 171 LEU A O 1
ATOM 1289 N N . GLY A 1 172 ? -3.329 2.298 11.471 1.00 96.56 172 GLY A N 1
ATOM 1290 C CA . GLY A 1 172 ? -4.391 1.837 12.351 1.00 96.56 172 GLY A CA 1
ATOM 1291 C C . GLY A 1 172 ? -4.046 0.555 13.091 1.00 96.56 172 GLY A C 1
ATOM 1292 O O . GLY A 1 172 ? -3.383 -0.341 12.573 1.00 96.56 172 GLY A O 1
ATOM 1293 N N . GLN A 1 173 ? -4.566 0.433 14.301 1.00 98.19 173 GLN A N 1
ATOM 1294 C CA . GLN A 1 173 ? -4.578 -0.782 15.091 1.00 98.19 173 GLN A CA 1
ATOM 1295 C C . GLN A 1 173 ? -5.998 -1.009 15.605 1.00 98.19 173 GLN A C 1
ATOM 1297 O O . GLN A 1 173 ? -6.549 -0.193 16.342 1.00 98.19 173 GLN A O 1
ATOM 1302 N N . TRP A 1 174 ? -6.589 -2.139 15.231 1.00 98.56 174 TRP A N 1
ATOM 1303 C CA . TRP A 1 174 ? -7.844 -2.606 15.800 1.00 98.56 174 TRP A CA 1
ATOM 1304 C C . TRP A 1 174 ? -7.665 -2.914 17.280 1.00 98.56 174 TRP A C 1
ATOM 1306 O O . TRP A 1 174 ? -6.736 -3.634 17.670 1.00 98.56 174 TRP A O 1
ATOM 1316 N N . THR A 1 175 ? -8.575 -2.391 18.096 1.00 98.44 175 THR A N 1
ATOM 1317 C CA . THR A 1 175 ? -8.603 -2.665 19.532 1.00 98.44 175 THR A CA 1
ATOM 1318 C C . THR A 1 175 ? -9.082 -4.087 19.802 1.00 98.44 175 THR A C 1
ATOM 1320 O O . THR A 1 175 ? -9.756 -4.708 18.978 1.00 98.44 175 THR A O 1
ATOM 1323 N N . GLN A 1 176 ? -8.792 -4.602 21.000 1.00 97.88 176 GLN A N 1
ATOM 1324 C CA . GLN A 1 176 ? -9.305 -5.909 21.413 1.00 97.88 176 GLN A CA 1
ATOM 1325 C C . GLN A 1 176 ? -10.838 -5.956 21.365 1.00 97.88 176 GLN A C 1
ATOM 1327 O O . GLN A 1 176 ? -11.398 -6.942 20.908 1.00 97.88 176 GLN A O 1
ATOM 1332 N N . LYS A 1 177 ? -11.512 -4.857 21.729 1.00 98.19 177 LYS A N 1
ATOM 1333 C CA . LYS A 1 177 ? -12.968 -4.735 21.616 1.00 98.19 177 LYS A CA 1
ATOM 1334 C C . LYS A 1 177 ? -13.450 -4.966 20.182 1.00 98.19 177 LYS A C 1
ATOM 1336 O O . LYS A 1 177 ? -14.362 -5.757 19.971 1.00 98.19 177 LYS A O 1
ATOM 1341 N N . ALA A 1 178 ? -12.838 -4.302 19.197 1.00 98.44 178 ALA A N 1
ATOM 1342 C CA . ALA A 1 178 ? -13.217 -4.481 17.796 1.00 98.44 178 ALA A CA 1
ATOM 1343 C C . ALA A 1 178 ? -13.005 -5.921 17.314 1.00 98.44 178 ALA A C 1
ATOM 1345 O O . ALA A 1 178 ? -13.789 -6.415 16.509 1.00 98.44 178 ALA A O 1
ATOM 1346 N N . ILE A 1 179 ? -11.962 -6.590 17.809 1.00 98.31 179 ILE A N 1
ATOM 1347 C CA . ILE A 1 179 ? -11.679 -7.996 17.502 1.00 98.31 179 ILE A CA 1
ATOM 1348 C C . ILE A 1 179 ? -12.741 -8.906 18.133 1.00 98.31 179 ILE A C 1
ATOM 1350 O O . ILE A 1 179 ? -13.319 -9.732 17.430 1.00 98.31 179 ILE A O 1
ATOM 1354 N N . ASP A 1 180 ? -13.036 -8.728 19.421 1.00 98.31 180 ASP A N 1
ATOM 1355 C CA . ASP A 1 180 ? -14.014 -9.535 20.162 1.00 98.31 180 ASP A CA 1
ATOM 1356 C C . ASP A 1 180 ? -15.432 -9.392 19.581 1.00 98.31 180 ASP A C 1
ATOM 1358 O O . ASP A 1 180 ? -16.193 -10.358 19.535 1.00 98.31 180 ASP A O 1
ATOM 1362 N N . GLU A 1 181 ? -15.776 -8.198 19.090 1.00 98.12 181 GLU A N 1
ATOM 1363 C CA . GLU A 1 181 ? -17.059 -7.899 18.439 1.00 98.12 181 GLU A CA 1
ATOM 1364 C C . GLU A 1 181 ? -17.081 -8.252 16.934 1.00 98.12 181 GLU A C 1
ATOM 1366 O O . GLU A 1 181 ? -18.119 -8.110 16.283 1.00 98.12 181 GLU A O 1
ATOM 1371 N N . GLY A 1 182 ? -15.963 -8.703 16.348 1.00 97.44 182 GLY A N 1
ATOM 1372 C CA . GLY A 1 182 ? -15.865 -9.033 14.918 1.00 97.44 182 GLY A CA 1
ATOM 1373 C C . GLY A 1 182 ? -16.006 -7.826 13.977 1.00 97.44 182 GLY A C 1
ATOM 1374 O O . GLY A 1 182 ? -16.428 -7.963 12.822 1.00 97.44 182 GLY A O 1
ATOM 1375 N N . LEU A 1 183 ? -15.683 -6.631 14.472 1.00 98.00 183 LEU A N 1
ATOM 1376 C CA . LEU A 1 183 ? -15.756 -5.354 13.757 1.00 98.00 183 LEU A CA 1
ATOM 1377 C C . LEU A 1 183 ? -14.441 -4.964 13.069 1.00 98.00 183 LEU A C 1
ATOM 1379 O O . LEU A 1 183 ? -14.430 -4.008 12.299 1.00 98.00 183 LEU A O 1
ATOM 1383 N N . ASN A 1 184 ? -13.360 -5.710 13.300 1.00 97.88 184 ASN A N 1
ATOM 1384 C CA . ASN A 1 184 ? -12.032 -5.533 12.701 1.00 97.88 184 ASN A CA 1
ATOM 1385 C C . ASN A 1 184 ? -11.966 -5.934 11.211 1.00 97.88 184 ASN A C 1
ATOM 1387 O O . ASN A 1 184 ? -11.142 -6.753 10.804 1.00 97.88 184 ASN A O 1
ATOM 1391 N N . LYS A 1 185 ? -12.886 -5.397 10.410 1.00 97.19 185 LYS A N 1
ATOM 1392 C CA . LYS A 1 185 ? -13.094 -5.714 8.992 1.00 97.19 185 LYS A CA 1
ATOM 1393 C C . LYS A 1 185 ? -12.160 -4.918 8.085 1.00 97.19 185 LYS A C 1
ATOM 1395 O O . LYS A 1 185 ? -11.677 -3.856 8.475 1.00 97.19 185 LYS A O 1
ATOM 1400 N N . ARG A 1 186 ? -11.951 -5.400 6.859 1.00 97.06 186 ARG A N 1
ATOM 1401 C CA . ARG A 1 186 ? -11.125 -4.717 5.857 1.00 97.06 186 ARG A CA 1
ATOM 1402 C C . ARG A 1 186 ? -11.671 -3.316 5.576 1.00 97.06 186 ARG A C 1
ATOM 1404 O O . ARG A 1 186 ? -12.874 -3.142 5.391 1.00 97.06 186 ARG A O 1
ATOM 1411 N N . GLN A 1 187 ? -10.775 -2.342 5.523 1.00 98.00 187 GLN A N 1
ATOM 1412 C CA . GLN A 1 187 ? -11.058 -0.973 5.106 1.00 98.00 187 GLN A CA 1
ATOM 1413 C C . GLN A 1 187 ? -10.582 -0.766 3.670 1.00 98.00 187 GLN A C 1
ATOM 1415 O O . GLN A 1 187 ? -9.550 -1.307 3.282 1.00 98.00 187 GLN A O 1
ATOM 1420 N N . ILE A 1 188 ? -11.340 -0.001 2.887 1.00 97.31 188 ILE A N 1
ATOM 1421 C CA . ILE A 1 188 ? -11.103 0.173 1.443 1.00 97.31 188 ILE A CA 1
ATOM 1422 C C . ILE A 1 188 ? -11.267 1.628 0.975 1.00 97.31 188 ILE A C 1
ATOM 1424 O O . ILE A 1 188 ? -11.233 1.893 -0.219 1.00 97.31 188 ILE A O 1
ATOM 1428 N N . ASP A 1 189 ? -11.480 2.564 1.900 1.00 96.62 189 ASP A N 1
ATOM 1429 C CA . ASP A 1 189 ? -11.818 3.959 1.605 1.00 96.62 189 ASP A CA 1
ATOM 1430 C C . ASP A 1 189 ? -11.302 4.892 2.713 1.00 96.62 189 ASP A C 1
ATOM 1432 O O . ASP A 1 189 ? -11.492 4.590 3.895 1.00 96.62 189 ASP A O 1
ATOM 1436 N N . GLU A 1 190 ? -10.657 6.007 2.347 1.00 94.31 190 GLU A N 1
ATOM 1437 C CA . GLU A 1 190 ? -10.050 6.946 3.309 1.00 94.31 190 GLU A CA 1
ATOM 1438 C C . GLU A 1 190 ? -11.077 7.534 4.290 1.00 94.31 190 GLU A C 1
ATOM 1440 O O . GLU A 1 190 ? -10.826 7.616 5.497 1.00 94.31 190 GLU A O 1
ATOM 1445 N N . ASN A 1 191 ? -12.269 7.890 3.805 1.00 95.12 191 ASN A N 1
ATOM 1446 C CA . ASN A 1 191 ? -13.292 8.538 4.615 1.00 95.12 191 ASN A CA 1
ATOM 1447 C C . ASN A 1 191 ? -13.928 7.551 5.587 1.00 95.12 191 ASN A C 1
ATOM 1449 O O . ASN A 1 191 ? -14.243 7.928 6.716 1.00 95.12 191 ASN A O 1
ATOM 1453 N N . VAL A 1 192 ? -14.076 6.281 5.203 1.00 96.81 192 VAL A N 1
ATOM 1454 C CA . VAL A 1 192 ? -14.499 5.235 6.143 1.00 96.81 192 VAL A CA 1
ATOM 1455 C C . VAL A 1 192 ? -13.495 5.118 7.294 1.00 96.81 192 VAL A C 1
ATOM 1457 O O . VAL A 1 192 ? -13.913 5.098 8.456 1.00 96.81 192 VAL A O 1
ATOM 1460 N N . VAL A 1 193 ? -12.189 5.108 7.001 1.00 96.69 193 VAL A N 1
ATOM 1461 C CA . VAL A 1 193 ? -11.136 5.013 8.028 1.00 96.69 193 VAL A CA 1
ATOM 1462 C C . VAL A 1 193 ? -11.155 6.225 8.958 1.00 96.69 193 VAL A C 1
ATOM 1464 O O . VAL A 1 193 ? -11.183 6.058 10.180 1.00 96.69 193 VAL A O 1
ATOM 1467 N N . PHE A 1 194 ? -11.212 7.439 8.409 1.00 94.69 194 PHE A N 1
ATOM 1468 C CA . PHE A 1 194 ? -11.273 8.658 9.215 1.00 94.69 194 PHE A CA 1
ATOM 1469 C C . PHE A 1 194 ? -12.539 8.752 10.058 1.00 94.69 194 PHE A C 1
ATOM 1471 O O . PHE A 1 194 ? -12.471 9.073 11.246 1.00 94.69 194 PHE A O 1
ATOM 1478 N N . ASN A 1 195 ? -13.696 8.430 9.482 1.00 96.19 195 ASN A N 1
ATOM 1479 C CA . ASN A 1 195 ? -14.957 8.433 10.213 1.00 96.19 195 ASN A CA 1
ATOM 1480 C C . ASN A 1 195 ? -14.918 7.434 11.368 1.00 96.19 195 ASN A C 1
ATOM 1482 O O . ASN A 1 195 ? -15.382 7.748 12.468 1.00 96.19 195 ASN A O 1
ATOM 1486 N N . LEU A 1 196 ? -14.334 6.255 11.150 1.00 96.12 196 LEU A N 1
ATOM 1487 C CA . LEU A 1 196 ? -14.154 5.258 12.195 1.00 96.12 196 LEU A CA 1
ATOM 1488 C C . LEU A 1 196 ? -13.226 5.772 13.305 1.00 96.12 196 LEU A C 1
ATOM 1490 O O . LEU A 1 196 ? -13.603 5.709 14.473 1.00 96.12 196 LEU A O 1
ATOM 1494 N N . ALA A 1 197 ? -12.066 6.332 12.961 1.00 95.31 197 ALA A N 1
ATOM 1495 C CA . ALA A 1 197 ? -11.126 6.882 13.938 1.00 95.31 197 ALA A CA 1
ATOM 1496 C C . ALA A 1 197 ? -11.726 8.041 14.753 1.00 95.31 197 ALA A C 1
ATOM 1498 O O . ALA A 1 197 ? -11.541 8.110 15.969 1.00 95.31 197 ALA A O 1
ATOM 1499 N N . ALA A 1 198 ? -12.490 8.922 14.104 1.00 95.00 198 ALA A N 1
ATOM 1500 C CA . ALA A 1 198 ? -13.099 10.085 14.741 1.00 95.00 198 ALA A CA 1
ATOM 1501 C C . ALA A 1 198 ? -14.295 9.722 15.634 1.00 95.00 198 ALA A C 1
ATOM 1503 O O . ALA A 1 198 ? -14.459 10.282 16.718 1.00 95.00 198 ALA A O 1
ATOM 1504 N N . THR A 1 199 ? -15.151 8.800 15.186 1.00 96.06 199 THR A N 1
ATOM 1505 C CA . THR A 1 199 ? -16.417 8.493 15.878 1.00 96.06 199 THR A CA 1
ATOM 1506 C C . THR A 1 199 ? -16.336 7.278 16.794 1.00 96.06 199 THR A C 1
ATOM 1508 O O . THR A 1 199 ? -17.136 7.166 17.724 1.00 96.06 199 THR A O 1
ATOM 1511 N N . ARG A 1 200 ? -15.382 6.373 16.553 1.00 96.38 200 ARG A N 1
ATOM 1512 C CA . ARG A 1 200 ? -15.191 5.110 17.278 1.00 96.38 200 ARG A CA 1
ATOM 1513 C C . ARG A 1 200 ? -13.715 4.877 17.644 1.00 96.38 200 ARG A C 1
ATOM 1515 O O . ARG A 1 200 ? -13.159 3.826 17.308 1.00 96.38 200 ARG A O 1
ATOM 1522 N N . PRO A 1 201 ? -13.081 5.788 18.410 1.00 95.00 201 PRO A N 1
ATOM 1523 C CA . PRO A 1 201 ? -11.718 5.578 18.912 1.00 95.00 201 PRO A CA 1
ATOM 1524 C C . PRO A 1 201 ? -11.613 4.380 19.877 1.00 95.00 201 PRO A C 1
ATOM 1526 O O . PRO A 1 201 ? -10.521 3.935 20.214 1.00 95.00 201 PRO A O 1
ATOM 1529 N N . ASP A 1 202 ? -12.747 3.827 20.326 1.00 97.00 202 ASP A N 1
ATOM 1530 C CA . ASP A 1 202 ? -12.812 2.567 21.069 1.00 97.00 202 ASP A CA 1
ATOM 1531 C C . ASP A 1 202 ? -12.592 1.322 20.190 1.00 97.00 202 ASP A C 1
ATOM 1533 O O . ASP A 1 202 ? -12.339 0.242 20.728 1.00 97.00 202 ASP A O 1
ATOM 1537 N N . LEU A 1 203 ? -12.702 1.447 18.862 1.00 98.06 203 LEU A N 1
ATOM 1538 C CA . LEU A 1 203 ? -12.543 0.348 17.904 1.00 98.06 203 LEU A CA 1
ATOM 1539 C C . LEU A 1 203 ? -11.216 0.387 17.148 1.00 98.06 203 LEU A C 1
ATOM 1541 O O . LEU A 1 203 ? -10.655 -0.671 16.856 1.00 98.06 203 LEU A O 1
ATOM 1545 N N . ILE A 1 204 ? -10.711 1.580 16.842 1.00 97.69 204 ILE A N 1
ATOM 1546 C CA . ILE A 1 204 ? -9.451 1.761 16.126 1.00 97.69 204 ILE A CA 1
ATOM 1547 C C . ILE A 1 204 ? -8.607 2.846 16.792 1.00 97.69 204 ILE A C 1
ATOM 1549 O O . ILE A 1 204 ? -9.097 3.917 17.141 1.00 97.69 204 ILE A O 1
ATOM 1553 N N . THR A 1 205 ? -7.322 2.555 16.952 1.00 97.38 205 THR A N 1
ATOM 1554 C CA . THR A 1 205 ? -6.313 3.476 17.480 1.00 97.38 205 THR A CA 1
ATOM 1555 C C . THR A 1 205 ? -5.129 3.545 16.521 1.00 97.38 205 THR A C 1
ATOM 1557 O O . THR A 1 205 ? -5.069 2.807 15.543 1.00 97.38 205 THR A O 1
ATOM 1560 N N . GLY A 1 206 ? -4.158 4.400 16.807 1.00 96.50 206 GLY A N 1
ATOM 1561 C CA . GLY A 1 206 ? -2.801 4.256 16.301 1.00 96.50 206 GLY A CA 1
ATOM 1562 C C . GLY A 1 206 ? -2.035 3.127 17.011 1.00 96.50 206 GLY A C 1
ATOM 1563 O O . GLY A 1 206 ? -2.574 2.463 17.914 1.00 96.50 206 GLY A O 1
ATOM 1564 N N . PRO A 1 207 ? -0.762 2.910 16.633 1.00 95.38 207 PRO A N 1
ATOM 1565 C CA . PRO A 1 207 ? 0.104 1.906 17.243 1.00 95.38 207 PRO A CA 1
ATOM 1566 C C . PRO A 1 207 ? 0.174 2.030 18.769 1.00 95.38 207 PRO A C 1
ATOM 1568 O O . PRO A 1 207 ? 0.360 3.118 19.315 1.00 95.38 207 PRO A O 1
ATOM 1571 N N . GLY A 1 208 ? 0.026 0.908 19.475 1.00 94.44 208 GLY A N 1
ATOM 1572 C CA . GLY A 1 208 ? 0.150 0.865 20.937 1.00 94.44 208 GLY A CA 1
ATOM 1573 C C . GLY A 1 208 ? -0.947 1.624 21.696 1.00 94.44 208 GLY A C 1
ATOM 1574 O O . GLY A 1 208 ? -0.766 1.918 22.876 1.00 94.44 208 GLY A O 1
ATOM 1575 N N . GLY A 1 209 ? -2.070 1.943 21.044 1.00 94.81 209 GLY A N 1
ATOM 1576 C CA . GLY A 1 209 ? -3.177 2.692 21.648 1.00 94.81 209 GLY A CA 1
ATOM 1577 C C . GLY A 1 209 ? -3.039 4.214 21.552 1.00 94.81 209 GLY A C 1
ATOM 1578 O O . GLY A 1 209 ? -3.834 4.930 22.158 1.00 94.81 209 GLY A O 1
ATOM 1579 N N . ALA A 1 210 ? -2.049 4.719 20.808 1.00 95.12 210 ALA A N 1
ATOM 1580 C CA . ALA A 1 210 ? -1.947 6.139 20.482 1.00 95.12 210 ALA A CA 1
ATOM 1581 C C . ALA A 1 210 ? -3.180 6.620 19.687 1.00 95.12 210 ALA A C 1
ATOM 1583 O O . ALA A 1 210 ? -3.914 5.799 19.135 1.00 95.12 210 ALA A O 1
ATOM 1584 N N . PRO A 1 211 ? -3.433 7.933 19.576 1.00 92.69 211 PRO A N 1
ATOM 1585 C CA . PRO A 1 211 ? -4.399 8.442 18.606 1.00 92.69 211 PRO A CA 1
ATOM 1586 C C . PRO A 1 211 ? -4.075 7.955 17.187 1.00 92.69 211 PRO A C 1
ATOM 1588 O O . PRO A 1 211 ? -2.907 7.815 16.828 1.00 92.69 211 PRO A O 1
ATOM 1591 N N . TYR A 1 212 ? -5.111 7.677 16.394 1.00 94.19 212 TYR A N 1
ATOM 1592 C CA . TYR A 1 212 ? -4.944 7.332 14.983 1.00 94.19 212 TYR A CA 1
ATOM 1593 C C . TYR A 1 212 ? -4.342 8.514 14.211 1.00 94.19 212 TYR A C 1
ATOM 1595 O O . TYR A 1 212 ? -4.761 9.654 14.422 1.00 94.19 212 TYR A O 1
ATOM 1603 N N . GLY A 1 213 ? -3.399 8.244 13.307 1.00 91.62 213 GLY A N 1
ATOM 1604 C CA . GLY A 1 213 ? -2.825 9.262 12.433 1.00 91.62 213 GLY A CA 1
ATOM 1605 C C . GLY A 1 213 ? -1.457 8.884 11.870 1.00 91.62 213 GLY A C 1
ATOM 1606 O O . GLY A 1 213 ? -1.068 7.711 11.873 1.00 91.62 213 GLY A O 1
ATOM 1607 N N . SER A 1 214 ? -0.739 9.909 11.404 1.00 92.00 214 SER A N 1
ATOM 1608 C CA . SER A 1 214 ? 0.596 9.785 10.819 1.00 92.00 214 SER A CA 1
ATOM 1609 C C . SER A 1 214 ? 1.576 9.183 11.818 1.00 92.00 214 SER A C 1
ATOM 1611 O O . SER A 1 214 ? 1.577 9.540 13.000 1.00 92.00 214 SER A O 1
ATOM 1613 N N . VAL A 1 215 ? 2.438 8.292 11.332 1.00 91.44 215 VAL A N 1
ATOM 1614 C CA . VAL A 1 215 ? 3.487 7.656 12.144 1.00 91.44 215 VAL A CA 1
ATOM 1615 C C . VAL A 1 215 ? 4.902 8.090 11.775 1.00 91.44 215 VAL A C 1
ATOM 1617 O O . VAL A 1 215 ? 5.865 7.510 12.274 1.00 91.44 215 VAL A O 1
ATOM 1620 N N . GLY A 1 216 ? 5.059 9.099 10.917 1.00 89.31 216 GLY A N 1
ATOM 1621 C CA . GLY A 1 216 ? 6.388 9.581 10.548 1.00 89.31 216 GLY A CA 1
ATOM 1622 C C . GLY A 1 216 ? 7.120 8.733 9.509 1.00 89.31 216 GLY A C 1
ATOM 1623 O O . GLY A 1 216 ? 8.341 8.831 9.394 1.00 89.31 216 GLY A O 1
ATOM 1624 N N . ILE A 1 217 ? 6.394 7.879 8.785 1.00 92.00 217 ILE A N 1
ATOM 1625 C CA . ILE A 1 217 ? 6.951 6.945 7.807 1.00 92.00 217 ILE A CA 1
ATOM 1626 C C . ILE A 1 217 ? 6.528 7.366 6.407 1.00 92.00 217 ILE A C 1
ATOM 1628 O O . ILE A 1 217 ? 5.340 7.518 6.139 1.00 92.00 217 ILE A O 1
ATOM 1632 N N . ASP A 1 218 ? 7.518 7.474 5.523 1.00 93.56 218 ASP A N 1
ATOM 1633 C CA . ASP A 1 218 ? 7.336 7.846 4.125 1.00 93.56 218 ASP A CA 1
ATOM 1634 C C . ASP A 1 218 ? 7.607 6.691 3.181 1.00 93.56 218 ASP A C 1
ATOM 1636 O O . ASP A 1 218 ? 8.642 6.024 3.294 1.00 93.56 218 ASP A O 1
ATOM 1640 N N . ILE A 1 219 ? 6.701 6.498 2.227 1.00 95.19 219 ILE A N 1
ATOM 1641 C CA . ILE A 1 219 ? 6.774 5.448 1.214 1.00 95.19 219 ILE A CA 1
ATOM 1642 C C . ILE A 1 219 ? 6.547 6.092 -0.154 1.00 95.19 219 ILE A C 1
ATOM 1644 O O . ILE A 1 219 ? 5.542 6.755 -0.387 1.00 95.19 219 ILE A O 1
ATOM 1648 N N . ASN A 1 220 ? 7.490 5.912 -1.072 1.00 95.19 220 ASN A N 1
ATOM 1649 C CA . ASN A 1 220 ? 7.316 6.285 -2.469 1.00 95.19 220 ASN A CA 1
ATOM 1650 C C . ASN A 1 220 ? 6.600 5.134 -3.184 1.00 95.19 220 ASN A C 1
ATOM 1652 O O . ASN A 1 220 ? 7.226 4.123 -3.519 1.00 95.19 220 ASN A O 1
ATOM 1656 N N . CYS A 1 221 ? 5.288 5.263 -3.370 1.00 94.50 221 CYS A N 1
ATOM 1657 C CA . CYS A 1 221 ? 4.469 4.242 -4.005 1.00 94.50 221 CYS A CA 1
ATOM 1658 C C . CYS A 1 221 ? 3.498 4.816 -5.046 1.00 94.50 221 CYS A C 1
ATOM 1660 O O . CYS A 1 221 ? 2.391 5.257 -4.754 1.00 94.50 221 CYS A O 1
ATOM 1662 N N . ALA A 1 222 ? 3.906 4.796 -6.314 1.00 94.88 222 ALA A N 1
ATOM 1663 C CA . ALA A 1 222 ? 3.082 5.323 -7.395 1.00 94.88 222 ALA A CA 1
ATOM 1664 C C . ALA A 1 222 ? 1.936 4.364 -7.744 1.00 94.88 222 ALA A C 1
ATOM 1666 O O . ALA A 1 222 ? 2.158 3.169 -7.967 1.00 94.88 222 ALA A O 1
ATOM 1667 N N . VAL A 1 223 ? 0.721 4.899 -7.864 1.00 95.12 223 VAL A N 1
ATOM 1668 C CA . VAL A 1 223 ? -0.415 4.156 -8.414 1.00 95.12 223 VAL A CA 1
ATOM 1669 C C . VAL A 1 223 ? -0.183 3.927 -9.908 1.00 95.12 223 VAL A C 1
ATOM 1671 O O . VAL A 1 223 ? 0.117 4.854 -10.660 1.00 95.12 223 VAL A O 1
ATOM 1674 N N . ILE A 1 224 ? -0.311 2.672 -10.335 1.00 95.50 224 ILE A N 1
ATOM 1675 C CA . ILE A 1 224 ? -0.097 2.226 -11.716 1.00 95.50 224 ILE A CA 1
ATOM 1676 C C . ILE A 1 224 ? -1.422 2.167 -12.480 1.00 95.50 224 ILE A C 1
ATOM 1678 O O . ILE A 1 224 ? -1.471 2.492 -13.666 1.00 95.50 224 ILE A O 1
ATOM 1682 N N . GLY A 1 225 ? -2.506 1.765 -11.815 1.00 95.00 225 GLY A N 1
ATOM 1683 C CA . GLY A 1 225 ? -3.830 1.700 -12.426 1.00 95.00 225 GLY A CA 1
ATOM 1684 C C . GLY A 1 225 ? -4.879 1.061 -11.523 1.00 95.00 225 GL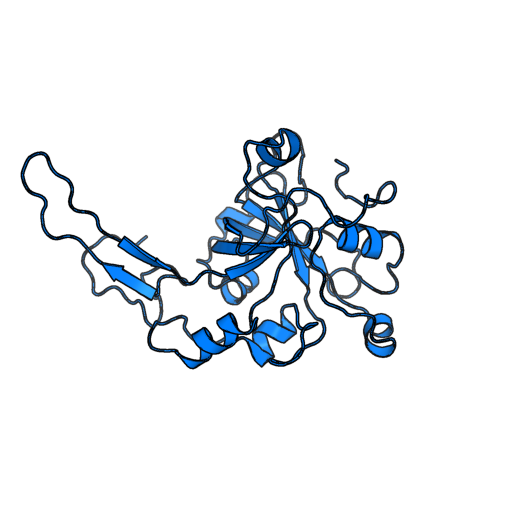Y A C 1
ATOM 1685 O O . GLY A 1 225 ? -4.603 0.719 -10.378 1.00 95.00 225 GLY A O 1
ATOM 1686 N N . PHE A 1 226 ? -6.083 0.882 -12.055 1.00 94.56 226 PHE A N 1
ATOM 1687 C CA . PHE A 1 226 ? -7.187 0.163 -11.413 1.00 94.56 226 PHE A CA 1
ATOM 1688 C C . PHE A 1 226 ? -7.532 -1.100 -12.207 1.00 94.56 226 PHE A C 1
ATOM 1690 O O . PHE A 1 226 ? -7.165 -1.226 -13.377 1.00 94.56 226 PHE A O 1
ATOM 1697 N N . THR A 1 227 ? -8.209 -2.050 -11.561 1.00 90.94 227 THR A N 1
ATOM 1698 C CA . THR A 1 227 ? -8.520 -3.358 -12.175 1.00 90.94 227 THR A CA 1
ATOM 1699 C C . THR A 1 227 ? -9.960 -3.512 -12.655 1.00 90.94 227 THR A C 1
ATOM 1701 O O . THR A 1 227 ? -10.212 -4.394 -13.472 1.00 90.94 227 THR A O 1
ATOM 1704 N N . ASP A 1 228 ? -10.875 -2.660 -12.189 1.00 89.06 228 ASP A N 1
ATOM 1705 C CA . ASP A 1 228 ? -12.294 -2.709 -12.555 1.00 89.06 228 ASP A CA 1
ATOM 1706 C C . ASP A 1 228 ? -12.817 -1.303 -12.880 1.00 89.06 228 ASP A C 1
ATOM 1708 O O . ASP A 1 228 ? -12.735 -0.854 -14.027 1.00 89.06 228 ASP A O 1
ATOM 1712 N N . GLU A 1 229 ? -13.240 -0.553 -11.863 1.00 92.56 229 GLU A N 1
ATOM 1713 C CA . GLU A 1 229 ? -13.719 0.818 -12.013 1.00 92.56 229 GLU A CA 1
ATOM 1714 C C . GLU A 1 229 ? -12.674 1.838 -11.549 1.00 92.56 229 GLU A C 1
ATOM 1716 O O . GLU A 1 229 ? -11.837 1.576 -10.683 1.00 92.56 229 GLU A O 1
ATOM 1721 N N . ALA A 1 230 ? -12.722 3.033 -12.142 1.00 92.00 230 ALA A N 1
ATOM 1722 C CA . ALA A 1 230 ? -11.875 4.134 -11.709 1.00 92.00 230 ALA A CA 1
ATOM 1723 C C . ALA A 1 230 ? -12.328 4.636 -10.321 1.00 92.00 230 ALA A C 1
ATOM 1725 O O . ALA A 1 230 ? -13.527 4.870 -10.145 1.00 92.00 230 ALA A O 1
ATOM 1726 N N . PRO A 1 231 ? -11.407 4.887 -9.371 1.00 92.56 231 PRO A N 1
ATOM 1727 C CA . PRO A 1 231 ? -11.728 5.548 -8.108 1.00 92.56 231 PRO A CA 1
ATOM 1728 C C . PRO A 1 231 ? -12.150 6.996 -8.380 1.00 92.56 231 PRO A C 1
ATOM 1730 O O . PRO A 1 231 ? -11.321 7.851 -8.691 1.00 92.56 231 PRO A O 1
ATOM 1733 N N . THR A 1 232 ? -13.455 7.271 -8.370 1.00 88.69 232 THR A N 1
ATOM 1734 C CA . THR A 1 232 ? -13.983 8.616 -8.672 1.00 88.69 232 THR A CA 1
ATOM 1735 C C . THR A 1 232 ? -14.745 9.257 -7.525 1.00 88.69 232 THR A C 1
ATOM 1737 O O . THR A 1 232 ? -15.038 10.446 -7.605 1.00 88.69 232 THR A O 1
ATOM 1740 N N . ALA A 1 233 ? -15.144 8.487 -6.513 1.00 89.81 233 ALA A N 1
ATOM 1741 C CA . ALA A 1 233 ? -15.915 8.996 -5.386 1.00 89.81 233 ALA A CA 1
ATOM 1742 C C . ALA A 1 233 ? -15.775 8.073 -4.176 1.00 89.81 233 ALA A C 1
ATOM 1744 O O . ALA A 1 233 ? -15.969 6.866 -4.308 1.00 89.81 233 ALA A O 1
ATOM 1745 N N . ASN A 1 234 ? -15.494 8.663 -3.013 1.00 92.00 234 ASN A N 1
ATOM 1746 C CA . ASN A 1 234 ? -15.425 7.943 -1.745 1.00 92.00 234 ASN A CA 1
ATOM 1747 C C . ASN A 1 234 ? -16.776 7.295 -1.391 1.00 92.00 234 ASN A C 1
ATOM 1749 O O . ASN A 1 234 ? -17.846 7.785 -1.760 1.00 92.00 234 ASN A O 1
ATOM 1753 N N . LEU A 1 235 ? -16.726 6.204 -0.628 1.00 95.62 235 LEU A N 1
ATOM 1754 C CA . LEU A 1 235 ? -17.901 5.431 -0.213 1.00 95.62 235 LEU A CA 1
ATOM 1755 C C . LEU A 1 235 ? -18.810 6.196 0.752 1.00 95.62 235 LEU A C 1
ATOM 1757 O O . LEU A 1 235 ? -20.006 5.906 0.842 1.00 95.62 235 LEU A O 1
ATOM 1761 N N . VAL A 1 236 ? -18.238 7.132 1.510 1.00 96.19 236 VAL A N 1
ATOM 1762 C CA . VAL A 1 236 ? -18.946 7.960 2.487 1.00 96.19 236 VAL A CA 1
ATOM 1763 C C . VAL A 1 236 ? -18.386 9.379 2.496 1.00 96.19 236 VAL A C 1
ATOM 1765 O O . VAL A 1 236 ? -17.207 9.604 2.213 1.00 96.19 236 VAL A O 1
ATOM 1768 N N . ASP A 1 237 ? -19.223 10.334 2.892 1.00 94.25 237 ASP A N 1
ATOM 1769 C CA . ASP A 1 237 ? -18.769 11.688 3.201 1.00 94.25 237 ASP A CA 1
ATOM 1770 C C . ASP A 1 237 ? -17.968 11.702 4.517 1.00 94.25 237 ASP A C 1
ATOM 1772 O O . ASP A 1 237 ? -18.290 10.949 5.450 1.00 94.25 237 ASP A O 1
ATOM 1776 N N . PRO A 1 238 ? -16.941 12.560 4.644 1.00 92.50 238 PRO A N 1
ATOM 1777 C CA . PRO A 1 238 ? -16.209 12.703 5.894 1.00 92.50 238 PRO A CA 1
ATOM 1778 C C . PRO A 1 238 ? -17.094 13.379 6.952 1.00 92.50 238 PRO A C 1
ATOM 1780 O O . PRO A 1 238 ? -17.757 14.385 6.690 1.00 92.50 238 PRO A O 1
ATOM 1783 N N . VAL A 1 239 ? -17.090 12.864 8.183 1.00 94.06 239 VAL A N 1
ATOM 1784 C CA . VAL A 1 239 ? -17.747 13.545 9.308 1.00 94.06 239 VAL A CA 1
ATOM 1785 C C . VAL A 1 239 ? -16.943 14.791 9.708 1.00 94.06 239 VAL A C 1
ATOM 1787 O O . VAL A 1 239 ? -15.730 14.840 9.470 1.00 94.06 239 VAL A O 1
ATOM 1790 N N . PRO A 1 240 ? -17.567 15.804 10.340 1.00 91.12 240 PRO A N 1
ATOM 1791 C CA . PRO A 1 240 ? -16.873 17.040 10.692 1.00 91.12 240 PRO A CA 1
ATOM 1792 C C . PRO A 1 240 ? -15.598 16.796 11.510 1.00 91.12 240 PRO A C 1
ATOM 1794 O O . PRO A 1 240 ? -15.637 16.110 12.530 1.00 91.12 240 PRO A O 1
ATOM 1797 N N . ASN A 1 241 ? -14.488 17.406 11.081 1.00 84.12 241 ASN A N 1
ATOM 1798 C CA . ASN A 1 2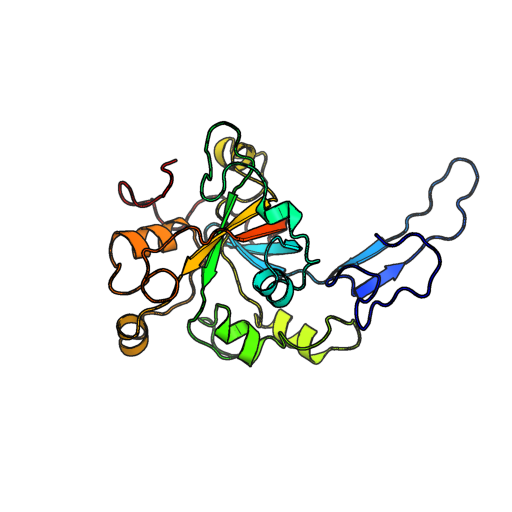41 ? -13.164 17.324 11.718 1.00 84.12 241 ASN A CA 1
ATOM 1799 C C . ASN A 1 241 ? -12.550 15.910 11.785 1.00 84.12 241 ASN A C 1
ATOM 1801 O O . ASN A 1 241 ? -11.671 15.674 12.610 1.00 84.12 241 ASN A O 1
ATOM 1805 N N . SER A 1 242 ? -13.009 14.966 10.955 1.00 86.62 242 SER A N 1
ATOM 1806 C CA . SER A 1 242 ? -12.447 13.606 10.913 1.00 86.62 242 SER A CA 1
ATOM 1807 C C . SER A 1 242 ? -11.112 13.511 10.184 1.00 86.62 242 SER A C 1
ATOM 1809 O O . SER A 1 242 ? -10.285 12.675 10.536 1.00 86.62 242 SER A O 1
ATOM 1811 N N . GLN A 1 243 ? -10.895 14.372 9.192 1.00 82.81 243 GLN A N 1
ATOM 1812 C CA . GLN A 1 243 ? -9.652 14.419 8.436 1.00 82.81 243 GLN A CA 1
ATOM 1813 C C . GLN A 1 243 ? -8.640 15.306 9.159 1.00 82.81 243 GLN A C 1
ATOM 1815 O O . GLN A 1 243 ? -8.947 16.448 9.520 1.00 82.81 243 GLN A O 1
ATOM 1820 N N . PHE A 1 244 ? -7.432 14.781 9.361 1.00 68.19 244 PHE A N 1
ATOM 1821 C CA . PHE A 1 244 ? -6.315 15.556 9.879 1.00 68.19 244 PHE A CA 1
ATOM 1822 C C . PHE A 1 244 ? -5.057 15.361 9.011 1.00 68.19 244 PHE A C 1
ATOM 1824 O O . PHE A 1 244 ? -4.692 14.215 8.735 1.00 68.19 244 PHE A O 1
ATOM 1831 N N . PRO A 1 245 ? -4.395 16.456 8.599 1.00 68.06 245 PRO A N 1
ATOM 1832 C CA . PRO A 1 245 ? -4.926 17.820 8.649 1.00 68.06 245 PRO A CA 1
ATOM 1833 C C . PRO A 1 245 ? -6.233 17.971 7.832 1.00 68.06 245 PRO A C 1
ATOM 1835 O O . PRO A 1 245 ? -6.520 17.122 6.983 1.00 68.06 245 PRO A O 1
ATOM 1838 N N . PRO A 1 246 ? -7.078 18.976 8.141 1.00 62.41 246 PRO A N 1
ATOM 1839 C CA . PRO A 1 246 ? -8.330 19.186 7.417 1.00 62.41 246 PRO A CA 1
ATOM 1840 C C . PRO A 1 246 ? -8.068 19.553 5.953 1.00 62.41 246 PRO A C 1
ATOM 1842 O O . PRO A 1 246 ? -7.204 20.393 5.694 1.00 62.41 246 PRO A O 1
ATOM 1845 N N . ARG A 1 247 ? -8.849 18.962 5.044 1.00 62.34 247 ARG A N 1
ATOM 1846 C CA . ARG A 1 247 ? -8.941 19.360 3.632 1.00 62.34 247 ARG A CA 1
ATOM 1847 C C . ARG A 1 247 ? -9.940 20.497 3.429 1.00 62.34 247 ARG A C 1
ATOM 1849 O O . ARG A 1 247 ? -10.967 20.513 4.148 1.00 62.34 247 ARG A O 1
#

Sequence (247 aa):
MATGDGPFDITTHTNTGDRVLGIHIAPPSPPGQFLESWVDLLLVKGFDAGQPILYLSTDAGDPLASVLERSTFVPALAKAAYNGGDDFLGSSRERLFGFLNGQTGTNNEQSQGFVHLVKDGHASEDASAANTALIDALRKGGDLLNVFGDFPTLKDPRHSRAYSPLWDAQLGQWTQKAIDEGLNKRQIDENVVFNLAATRPDLITGPGGAPYGSVGIDINCAVIGFTDEAPTANLVDPVPNSQFPPR